Protein AF-A0A660L052-F1 (afdb_monomer_lite)

Radius of gyration: 54.02 Å; chains: 1; bounding box: 78×29×172 Å

Structure (mmCIF, N/CA/C/O backbone):
data_AF-A0A660L052-F1
#
_entry.id   AF-A0A660L052-F1
#
loop_
_atom_site.group_PDB
_atom_site.id
_atom_site.type_symbol
_atom_site.label_atom_id
_atom_site.label_alt_id
_atom_site.label_comp_id
_atom_site.label_asym_id
_atom_site.label_entity_id
_atom_site.label_seq_id
_atom_site.pdbx_PDB_ins_code
_atom_site.Cartn_x
_atom_site.Cartn_y
_atom_site.Cartn_z
_atom_site.occupancy
_atom_site.B_iso_or_equiv
_atom_site.auth_seq_id
_atom_site.auth_comp_id
_atom_site.auth_asym_id
_atom_site.auth_atom_id
_atom_site.pdbx_PDB_model_num
ATOM 1 N N . MET A 1 1 ? 37.694 11.083 -61.716 1.00 43.91 1 MET A N 1
ATOM 2 C CA . MET A 1 1 ? 37.453 10.710 -63.124 1.00 43.91 1 MET A CA 1
ATOM 3 C C . MET A 1 1 ? 38.254 11.671 -63.975 1.00 43.91 1 MET A C 1
ATOM 5 O O . MET A 1 1 ? 37.784 12.769 -64.256 1.00 43.91 1 MET A O 1
ATOM 9 N N . ASP A 1 2 ? 39.497 11.309 -64.279 1.00 47.84 2 ASP A N 1
ATOM 10 C CA . ASP A 1 2 ? 40.388 12.159 -65.063 1.00 47.84 2 ASP A CA 1
ATOM 11 C C . ASP A 1 2 ? 39.914 12.192 -66.514 1.00 47.84 2 ASP A C 1
ATOM 13 O O . ASP A 1 2 ? 39.866 11.173 -67.204 1.00 47.84 2 ASP A O 1
ATOM 17 N N . ARG A 1 3 ? 39.527 13.388 -66.961 1.00 53.94 3 ARG A N 1
ATOM 18 C CA . ARG A 1 3 ? 39.014 13.670 -68.309 1.00 53.94 3 ARG A CA 1
ATOM 19 C C . ARG A 1 3 ? 39.982 13.222 -69.416 1.00 53.94 3 ARG A C 1
ATOM 21 O O . ARG A 1 3 ? 39.538 12.918 -70.520 1.00 53.94 3 ARG A O 1
ATOM 28 N N . ASP A 1 4 ? 41.268 13.119 -69.092 1.00 53.28 4 ASP A N 1
ATOM 29 C CA . ASP A 1 4 ? 42.343 12.751 -70.014 1.00 53.28 4 ASP A CA 1
ATOM 30 C C . ASP A 1 4 ? 42.362 11.258 -70.384 1.00 53.28 4 ASP A C 1
ATOM 32 O O . ASP A 1 4 ? 42.845 10.902 -71.457 1.00 53.28 4 ASP A O 1
ATOM 36 N N . LEU A 1 5 ? 41.770 10.371 -69.571 1.00 54.16 5 LEU A N 1
ATOM 37 C CA . LEU A 1 5 ? 41.690 8.938 -69.900 1.00 54.16 5 LEU A CA 1
ATOM 38 C C . LEU A 1 5 ? 40.640 8.627 -70.979 1.00 54.16 5 LEU A C 1
ATOM 40 O O . LEU A 1 5 ? 40.787 7.653 -71.713 1.00 54.16 5 LEU A O 1
ATOM 44 N N . ILE A 1 6 ? 39.615 9.473 -71.120 1.00 54.09 6 ILE A N 1
ATOM 45 C CA . ILE A 1 6 ? 38.541 9.311 -72.119 1.00 54.09 6 ILE A CA 1
ATOM 46 C C . ILE A 1 6 ? 38.987 9.842 -73.497 1.00 54.09 6 ILE A C 1
ATOM 48 O O . ILE A 1 6 ? 38.374 9.544 -74.519 1.00 54.09 6 ILE A O 1
ATOM 52 N N . GLN A 1 7 ? 40.087 10.601 -73.559 1.00 53.12 7 GLN A N 1
ATOM 53 C CA . GLN A 1 7 ? 40.527 11.308 -74.763 1.00 53.12 7 GLN A CA 1
ATOM 54 C C . GLN A 1 7 ? 41.734 10.659 -75.469 1.00 53.12 7 GLN A C 1
ATOM 56 O O . GLN A 1 7 ? 42.498 11.351 -76.143 1.00 53.12 7 GLN A O 1
ATOM 61 N N . ARG A 1 8 ? 41.923 9.335 -75.370 1.00 53.84 8 ARG A N 1
ATOM 62 C CA . ARG A 1 8 ? 42.957 8.644 -76.166 1.00 53.84 8 ARG A CA 1
ATOM 63 C C . ARG A 1 8 ? 42.511 8.517 -77.625 1.00 53.84 8 ARG A C 1
ATOM 65 O O . ARG A 1 8 ? 41.506 7.889 -77.935 1.00 53.84 8 ARG A O 1
ATOM 72 N N . ARG A 1 9 ? 43.275 9.145 -78.524 1.00 53.94 9 ARG A N 1
ATOM 73 C CA . ARG A 1 9 ? 43.009 9.253 -79.972 1.00 53.94 9 ARG A CA 1
ATOM 74 C C . ARG A 1 9 ? 43.827 8.271 -80.823 1.00 53.94 9 ARG A C 1
ATOM 76 O O . ARG A 1 9 ? 44.037 8.533 -82.004 1.00 53.94 9 ARG A O 1
ATOM 83 N N . ASP A 1 10 ? 44.251 7.144 -80.262 1.00 58.44 10 ASP A N 1
ATOM 84 C CA . ASP A 1 10 ? 45.074 6.158 -80.975 1.00 58.44 10 ASP A CA 1
ATOM 85 C C . ASP A 1 10 ? 44.210 5.076 -81.636 1.00 58.44 10 ASP A C 1
ATOM 87 O O . ASP A 1 10 ? 44.266 3.903 -81.276 1.00 58.44 10 ASP A O 1
ATOM 91 N N . PHE A 1 11 ? 43.392 5.478 -82.613 1.00 56.03 11 PHE A N 1
ATOM 92 C CA . PHE A 1 11 ? 42.669 4.545 -83.483 1.00 56.03 11 PHE A CA 1
ATOM 93 C C . PHE A 1 11 ? 43.312 4.542 -84.880 1.00 56.03 11 PHE A C 1
ATOM 95 O O . PHE A 1 11 ? 43.459 5.616 -85.476 1.00 56.03 11 PHE A O 1
ATOM 102 N N . PRO A 1 12 ? 43.695 3.378 -85.441 1.00 55.25 12 PRO A N 1
ATOM 103 C CA . PRO A 1 12 ? 44.259 3.312 -86.785 1.00 55.25 12 PRO A CA 1
ATOM 104 C C . PRO A 1 12 ? 43.191 3.702 -87.815 1.00 55.25 12 PRO A C 1
ATOM 106 O O . PRO A 1 12 ? 42.129 3.090 -87.903 1.00 55.25 12 PRO A O 1
ATOM 109 N N . THR A 1 13 ? 43.461 4.751 -88.592 1.00 52.00 13 THR A N 1
ATOM 110 C CA . THR A 1 13 ? 42.543 5.249 -89.625 1.00 52.00 13 THR A CA 1
ATOM 111 C C . THR A 1 13 ? 42.946 4.706 -90.994 1.00 52.00 13 THR A C 1
ATOM 113 O O . THR A 1 13 ? 44.025 4.989 -91.513 1.00 52.00 13 THR A O 1
ATOM 116 N N . GLY A 1 14 ? 42.070 3.900 -91.596 1.00 57.75 14 GLY A N 1
ATOM 117 C CA . GLY A 1 14 ? 42.157 3.537 -93.009 1.00 57.75 14 GLY A CA 1
ATOM 118 C C . GLY A 1 14 ? 41.649 4.676 -93.898 1.00 57.75 14 GLY A C 1
ATOM 119 O O . GLY A 1 14 ? 40.992 5.604 -93.431 1.00 57.75 14 GLY A O 1
ATOM 120 N N . ARG A 1 15 ? 41.915 4.608 -95.212 1.00 53.19 15 ARG A N 1
ATOM 121 C CA . ARG A 1 15 ? 41.649 5.689 -96.194 1.00 53.19 15 ARG A CA 1
ATOM 122 C C . ARG A 1 15 ? 40.187 6.185 -96.295 1.00 53.19 15 ARG A C 1
ATOM 124 O O . ARG A 1 15 ? 39.947 7.136 -97.032 1.00 53.19 15 ARG A O 1
ATOM 1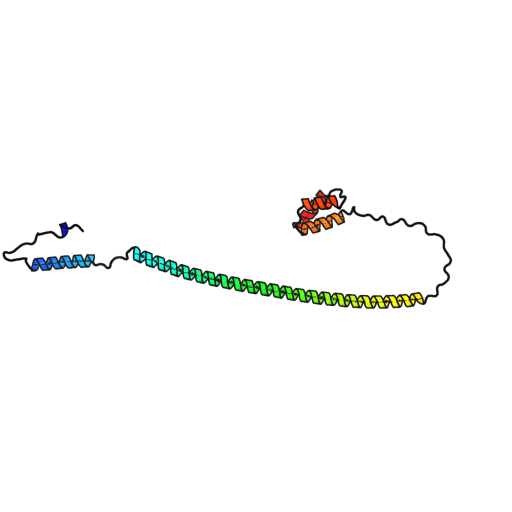31 N N . ARG A 1 16 ? 39.227 5.597 -95.576 1.00 53.53 16 ARG A N 1
ATOM 132 C CA . ARG A 1 16 ? 37.847 6.079 -95.382 1.00 53.53 16 ARG A CA 1
ATOM 133 C C . ARG A 1 16 ? 37.289 5.487 -94.075 1.00 53.53 16 ARG A C 1
ATOM 135 O O . ARG A 1 16 ? 36.669 4.434 -94.101 1.00 53.53 16 ARG A O 1
ATOM 142 N N . GLY A 1 17 ? 37.493 6.171 -92.952 1.00 65.88 17 GLY A N 1
ATOM 143 C CA . GLY A 1 17 ? 36.804 5.875 -91.686 1.00 65.88 17 GLY A CA 1
ATOM 144 C C . GLY A 1 17 ? 37.519 4.918 -90.724 1.00 65.88 17 GLY A C 1
ATOM 145 O O . GLY A 1 17 ? 38.634 4.459 -90.979 1.00 65.88 17 GLY A O 1
ATOM 146 N N . TYR A 1 18 ? 36.866 4.696 -89.579 1.00 64.31 18 TYR A N 1
ATOM 147 C CA . TYR A 1 18 ? 37.296 3.777 -88.521 1.00 64.31 18 TYR A CA 1
ATOM 148 C C . TYR A 1 18 ? 37.122 2.321 -88.962 1.00 64.31 18 TYR A C 1
ATOM 150 O O . TYR A 1 18 ? 36.156 2.005 -89.654 1.00 64.31 18 TYR A O 1
ATOM 158 N N . ASP A 1 19 ? 38.038 1.448 -88.545 1.00 77.19 19 ASP A N 1
ATOM 159 C CA . ASP A 1 19 ? 37.914 -0.000 -88.721 1.00 77.19 19 ASP A CA 1
ATOM 160 C C . ASP A 1 19 ? 36.816 -0.554 -87.788 1.00 77.19 19 ASP A C 1
ATOM 162 O O . ASP A 1 19 ? 36.986 -0.499 -86.565 1.00 77.19 19 ASP A O 1
ATOM 166 N N . PRO A 1 20 ? 35.697 -1.081 -88.322 1.00 76.00 20 PRO A N 1
ATOM 167 C CA . PRO A 1 20 ? 34.597 -1.596 -87.510 1.00 76.00 20 PRO A CA 1
ATOM 168 C C . PRO A 1 20 ? 35.019 -2.724 -86.564 1.00 76.00 20 PRO A C 1
ATOM 170 O O . PRO A 1 20 ? 34.533 -2.775 -85.440 1.00 76.00 20 PRO A O 1
ATOM 173 N N . ALA A 1 21 ? 35.964 -3.582 -86.965 1.00 77.19 21 ALA A N 1
ATOM 174 C CA . ALA A 1 21 ? 36.403 -4.699 -86.129 1.00 77.19 21 ALA A CA 1
ATOM 175 C C . ALA A 1 21 ? 37.166 -4.217 -84.883 1.00 77.19 21 ALA A C 1
ATOM 177 O O . ALA A 1 21 ? 37.002 -4.766 -83.794 1.00 77.19 21 ALA A O 1
ATOM 178 N N . ALA A 1 22 ? 37.964 -3.155 -85.027 1.00 80.62 22 ALA A N 1
ATOM 179 C CA . ALA A 1 22 ? 38.665 -2.528 -83.911 1.00 80.62 22 ALA A CA 1
ATOM 180 C C . ALA A 1 22 ? 37.703 -1.780 -82.971 1.00 80.62 22 ALA A C 1
ATOM 182 O O . ALA A 1 22 ? 37.913 -1.759 -81.758 1.00 80.62 22 ALA A O 1
ATOM 183 N N . VAL A 1 23 ? 36.642 -1.178 -83.519 1.00 83.69 23 VAL A N 1
ATOM 184 C CA . VAL A 1 23 ? 35.597 -0.512 -82.730 1.00 83.69 23 VAL A CA 1
ATOM 185 C C . VAL A 1 23 ? 34.780 -1.530 -81.946 1.00 83.69 23 VAL A C 1
ATOM 187 O O . VAL A 1 23 ? 34.583 -1.326 -80.756 1.00 83.69 23 VAL A O 1
ATOM 190 N N . ASP A 1 24 ? 34.359 -2.633 -82.561 1.00 81.06 24 ASP A N 1
ATOM 191 C CA . ASP A 1 24 ? 33.579 -3.675 -81.885 1.00 81.06 24 ASP A CA 1
ATOM 192 C C . ASP A 1 24 ? 34.360 -4.320 -80.737 1.00 81.06 24 ASP A C 1
ATOM 194 O O . ASP A 1 24 ? 33.809 -4.563 -79.664 1.00 81.06 24 ASP A O 1
ATOM 198 N N . GLU A 1 25 ? 35.658 -4.550 -80.931 1.00 87.81 25 GLU A N 1
ATOM 199 C CA . GLU A 1 25 ? 36.533 -5.055 -79.876 1.00 87.81 25 GLU A CA 1
ATOM 200 C C . GLU A 1 25 ? 36.691 -4.041 -78.737 1.00 87.81 25 GLU A C 1
ATOM 202 O O . GLU A 1 25 ? 36.604 -4.398 -77.563 1.00 87.81 25 GLU A O 1
ATOM 207 N N . HIS A 1 26 ? 36.839 -2.756 -79.063 1.00 83.88 26 HIS A N 1
ATOM 208 C CA . HIS A 1 26 ? 36.891 -1.710 -78.049 1.00 83.88 26 HIS A CA 1
ATOM 209 C C . HIS A 1 26 ? 35.557 -1.552 -77.310 1.00 83.88 26 HIS A C 1
ATOM 211 O O . HIS A 1 26 ? 35.549 -1.409 -76.093 1.00 83.88 26 HIS A O 1
ATOM 217 N N . LEU A 1 27 ? 34.424 -1.620 -78.012 1.00 89.69 27 LEU A N 1
ATOM 218 C CA . LEU A 1 27 ? 33.095 -1.568 -77.408 1.00 89.69 27 LEU A CA 1
ATOM 219 C C . LEU A 1 27 ? 32.849 -2.771 -76.500 1.00 89.69 27 LEU A C 1
ATOM 221 O O . LEU A 1 27 ? 32.248 -2.597 -75.446 1.00 89.69 27 LEU A O 1
ATOM 225 N N . ARG A 1 28 ? 33.353 -3.958 -76.860 1.00 87.44 28 ARG A N 1
ATOM 226 C CA . ARG A 1 28 ? 33.311 -5.147 -76.001 1.00 87.44 28 ARG A CA 1
ATOM 227 C C . ARG A 1 28 ? 34.157 -4.949 -74.743 1.00 87.44 28 ARG A C 1
ATOM 229 O O . ARG A 1 28 ? 33.654 -5.148 -73.648 1.00 87.44 28 ARG A O 1
ATOM 236 N N . GLN A 1 29 ? 35.380 -4.438 -74.877 1.00 85.12 29 GLN A N 1
ATOM 237 C CA . GLN A 1 29 ? 36.233 -4.111 -73.727 1.00 85.12 29 GLN A CA 1
ATOM 238 C C . GLN A 1 29 ? 35.622 -3.028 -72.827 1.00 85.12 29 GLN A C 1
ATOM 240 O O . GLN A 1 29 ? 35.733 -3.096 -71.605 1.00 85.12 29 GLN A O 1
ATOM 245 N N . VAL A 1 30 ? 34.966 -2.024 -73.415 1.00 87.75 30 VAL A N 1
ATOM 246 C CA . VAL A 1 30 ? 34.248 -0.982 -72.675 1.00 87.75 30 VAL A CA 1
ATOM 247 C C . VAL A 1 30 ? 33.020 -1.571 -71.987 1.00 87.75 30 VAL A C 1
ATOM 249 O O . VAL A 1 30 ? 32.793 -1.246 -70.828 1.00 87.75 30 VAL A O 1
ATOM 252 N N . ALA A 1 31 ? 32.263 -2.452 -72.645 1.00 84.75 31 ALA A N 1
ATOM 253 C CA . ALA A 1 31 ? 31.126 -3.146 -72.046 1.00 84.75 31 ALA A CA 1
ATOM 254 C C . ALA A 1 31 ? 31.567 -4.011 -70.857 1.00 84.75 31 ALA A C 1
ATOM 256 O O . ALA A 1 31 ? 31.022 -3.839 -69.774 1.00 84.75 31 ALA A O 1
ATOM 257 N N . ASP A 1 32 ? 32.619 -4.818 -71.004 1.00 84.06 32 ASP A N 1
ATOM 258 C CA . ASP A 1 32 ? 33.171 -5.644 -69.922 1.00 84.06 32 ASP A CA 1
ATOM 259 C C . ASP A 1 32 ? 33.679 -4.779 -68.751 1.00 84.06 32 ASP A C 1
ATOM 261 O O . ASP A 1 32 ? 33.455 -5.085 -67.574 1.00 84.06 32 ASP A O 1
ATOM 265 N N . ALA A 1 33 ? 34.324 -3.645 -69.049 1.00 81.12 33 ALA A N 1
ATOM 266 C CA . ALA A 1 33 ? 34.755 -2.680 -68.037 1.00 81.12 33 ALA A CA 1
ATOM 267 C C . ALA A 1 33 ? 33.567 -1.984 -67.343 1.00 81.12 33 ALA A C 1
ATOM 269 O O . ALA A 1 33 ? 33.623 -1.712 -66.140 1.00 81.12 33 ALA A O 1
ATOM 270 N N . PHE A 1 34 ? 32.481 -1.708 -68.073 1.00 80.38 34 PHE A N 1
ATOM 271 C CA . PHE A 1 34 ? 31.245 -1.157 -67.519 1.00 80.38 34 PHE A CA 1
ATOM 272 C C . PHE A 1 34 ? 30.489 -2.183 -66.681 1.00 80.38 34 PHE A C 1
ATOM 274 O O . PHE A 1 34 ? 30.014 -1.813 -65.615 1.00 80.38 34 PHE A O 1
ATOM 281 N N . GLU A 1 35 ? 30.401 -3.444 -67.097 1.00 78.38 35 GLU A N 1
ATOM 282 C CA . GLU A 1 35 ? 29.788 -4.525 -66.317 1.00 78.38 35 GLU A CA 1
ATOM 283 C C . GLU A 1 35 ? 30.566 -4.777 -65.022 1.00 78.38 35 GLU A C 1
ATOM 285 O O . GLU A 1 35 ? 29.970 -4.886 -63.951 1.00 78.38 35 GLU A O 1
ATOM 290 N N . THR A 1 36 ? 31.901 -4.729 -65.084 1.00 74.44 36 THR A N 1
ATOM 291 C CA . THR A 1 36 ? 32.766 -4.800 -63.895 1.00 74.44 36 THR A CA 1
ATOM 292 C C . THR A 1 36 ? 32.478 -3.652 -62.917 1.00 74.44 36 THR A C 1
ATOM 294 O O . THR A 1 36 ? 32.380 -3.881 -61.710 1.00 74.44 36 THR A O 1
ATOM 297 N N . ASN A 1 37 ? 32.263 -2.432 -63.427 1.00 71.25 37 ASN A N 1
ATOM 298 C CA . ASN A 1 37 ? 31.922 -1.247 -62.626 1.00 71.25 37 ASN A CA 1
ATOM 299 C C . ASN A 1 37 ? 30.434 -1.132 -62.247 1.00 71.25 37 ASN A C 1
ATOM 301 O O . ASN A 1 37 ? 30.102 -0.354 -61.355 1.00 71.25 37 ASN A O 1
ATOM 305 N N . SER A 1 38 ? 29.544 -1.886 -62.896 1.00 67.62 38 SER A N 1
ATOM 306 C CA . SER A 1 38 ? 28.091 -1.878 -62.657 1.00 67.62 38 SER A CA 1
ATOM 307 C C . SER A 1 38 ? 27.666 -2.885 -61.589 1.00 67.62 38 SER A C 1
ATOM 309 O O . SER A 1 38 ? 26.488 -3.235 -61.503 1.00 67.62 38 SER A O 1
ATOM 311 N N . HIS A 1 39 ? 28.605 -3.340 -60.750 1.00 62.94 39 HIS A N 1
ATOM 312 C CA . HIS A 1 39 ? 28.262 -4.026 -59.508 1.00 62.94 39 HIS A CA 1
ATOM 313 C C . HIS A 1 39 ? 27.188 -3.221 -58.755 1.00 62.94 39 HIS A C 1
ATOM 315 O O . HIS A 1 39 ? 27.263 -1.986 -58.735 1.00 62.94 39 HIS A O 1
ATOM 321 N N . PRO A 1 40 ? 26.181 -3.888 -58.151 1.00 65.50 40 PRO A N 1
ATOM 322 C CA . PRO A 1 40 ? 25.129 -3.198 -57.415 1.00 65.50 40 PRO A CA 1
ATOM 323 C C . PRO A 1 40 ? 25.776 -2.231 -56.417 1.00 65.50 40 PRO A C 1
ATOM 325 O O . PRO A 1 40 ? 26.761 -2.616 -55.776 1.00 65.50 40 PRO A O 1
ATOM 328 N N . PRO A 1 41 ? 25.286 -0.979 -56.305 1.00 63.66 41 PRO A N 1
ATOM 329 C CA . PRO A 1 41 ? 25.903 -0.002 -55.425 1.00 63.66 41 PRO A CA 1
ATOM 330 C C . PRO A 1 41 ? 25.960 -0.605 -54.025 1.00 63.66 41 PRO A C 1
ATOM 332 O O . PRO A 1 41 ? 24.928 -0.986 -53.469 1.00 63.66 41 PRO A O 1
ATOM 335 N N . ALA A 1 42 ? 27.175 -0.743 -53.488 1.00 65.25 42 ALA A N 1
ATOM 336 C CA . ALA A 1 42 ? 27.374 -1.219 -52.129 1.00 65.25 42 ALA A CA 1
ATOM 337 C C . ALA A 1 42 ? 26.477 -0.394 -51.193 1.00 65.25 42 ALA A C 1
ATOM 339 O O . ALA A 1 42 ? 26.344 0.817 -51.419 1.00 65.25 42 ALA A O 1
ATOM 340 N N . PRO A 1 43 ? 25.840 -1.017 -50.182 1.00 63.44 43 PRO A N 1
ATOM 341 C CA . PRO A 1 43 ? 24.961 -0.303 -49.272 1.00 63.44 43 PRO A CA 1
ATOM 342 C C . PRO A 1 43 ? 25.707 0.917 -48.748 1.00 63.44 43 PRO A C 1
ATOM 344 O O . PRO A 1 43 ? 26.774 0.817 -48.139 1.00 63.44 43 PRO A O 1
ATOM 347 N N . THR A 1 44 ? 25.178 2.091 -49.073 1.00 79.00 44 THR A N 1
ATOM 348 C CA . THR A 1 44 ? 25.781 3.334 -48.616 1.00 79.00 44 THR A CA 1
ATOM 349 C C . THR A 1 44 ? 25.676 3.370 -47.096 1.00 79.00 44 THR A C 1
ATOM 351 O O . THR A 1 44 ? 24.686 2.911 -46.526 1.00 79.00 44 THR A O 1
ATOM 354 N N . LEU A 1 45 ? 26.669 3.939 -46.417 1.00 85.62 45 LEU A N 1
ATOM 355 C CA . LEU A 1 45 ? 26.643 4.070 -44.956 1.00 85.62 45 LEU A CA 1
ATOM 356 C C . LEU A 1 45 ? 25.322 4.685 -44.451 1.00 85.62 45 LEU A C 1
ATOM 358 O O . LEU A 1 45 ? 24.825 4.300 -43.399 1.00 85.62 45 LEU A O 1
ATOM 362 N N . ALA A 1 46 ? 24.703 5.579 -45.227 1.00 87.75 46 ALA A N 1
ATOM 363 C CA . ALA A 1 46 ? 23.399 6.164 -44.920 1.00 87.75 46 ALA A CA 1
ATOM 364 C C . ALA A 1 46 ? 22.241 5.141 -44.876 1.00 87.75 46 ALA A C 1
ATOM 366 O O . ALA A 1 46 ? 21.399 5.220 -43.982 1.00 87.75 46 ALA A O 1
ATOM 367 N N . SER A 1 47 ? 22.178 4.172 -45.799 1.00 87.31 47 SER A N 1
ATOM 368 C CA . SER A 1 47 ? 21.112 3.156 -45.785 1.00 87.31 47 SER A CA 1
ATOM 369 C C . SER A 1 47 ? 21.303 2.165 -44.638 1.00 87.31 47 SER A C 1
ATOM 371 O O . SER A 1 47 ? 20.357 1.905 -43.904 1.00 87.31 47 SER A O 1
ATOM 373 N N . SER A 1 48 ? 22.541 1.715 -44.410 1.00 88.19 48 SER A N 1
ATOM 374 C CA . SER A 1 48 ? 22.866 0.809 -43.300 1.00 88.19 48 SER A CA 1
ATOM 375 C C . SER A 1 48 ? 22.618 1.460 -41.933 1.00 88.19 48 SER A C 1
ATOM 377 O O . SER A 1 48 ? 22.026 0.844 -41.053 1.00 88.19 48 SER A O 1
ATOM 379 N N . THR A 1 49 ? 22.987 2.733 -41.757 1.00 94.44 49 THR A N 1
ATOM 380 C CA . THR A 1 49 ? 22.674 3.475 -40.522 1.00 94.44 49 THR A CA 1
ATOM 381 C C . THR A 1 49 ? 21.173 3.698 -40.340 1.00 94.44 49 THR A C 1
ATOM 383 O O . THR A 1 49 ? 20.692 3.619 -39.215 1.00 94.44 49 THR A O 1
ATOM 386 N N . SER A 1 50 ? 20.408 3.925 -41.413 1.00 93.25 50 SER A N 1
ATOM 387 C CA . SER A 1 50 ? 18.944 4.062 -41.328 1.00 93.25 50 SER A CA 1
ATOM 388 C C . SER A 1 50 ? 18.267 2.752 -40.919 1.00 93.25 50 SER A C 1
ATOM 390 O O . SER A 1 50 ? 17.369 2.761 -40.079 1.00 93.25 50 SER A O 1
ATOM 392 N N . GLU A 1 51 ? 18.718 1.626 -41.477 1.00 94.44 51 GLU A N 1
ATOM 393 C CA . GLU A 1 51 ? 18.288 0.283 -41.069 1.00 94.44 51 GLU A CA 1
ATOM 394 C C . GLU A 1 51 ? 18.625 0.033 -39.598 1.00 94.44 51 GLU A C 1
ATOM 396 O O . GLU A 1 51 ? 17.749 -0.335 -38.820 1.00 94.44 51 GLU A O 1
ATOM 401 N N . GLN A 1 52 ? 19.848 0.360 -39.183 1.00 94.44 52 GLN A N 1
ATOM 402 C CA . GLN A 1 52 ? 20.281 0.207 -37.798 1.00 94.44 52 GLN A CA 1
ATOM 403 C C . GLN A 1 52 ? 19.474 1.084 -36.825 1.00 94.44 52 GLN A C 1
ATOM 405 O O . GLN A 1 52 ? 19.097 0.628 -35.748 1.00 94.44 52 GLN A O 1
ATOM 410 N N . VAL A 1 53 ? 19.146 2.329 -37.192 1.00 97.19 53 VAL A N 1
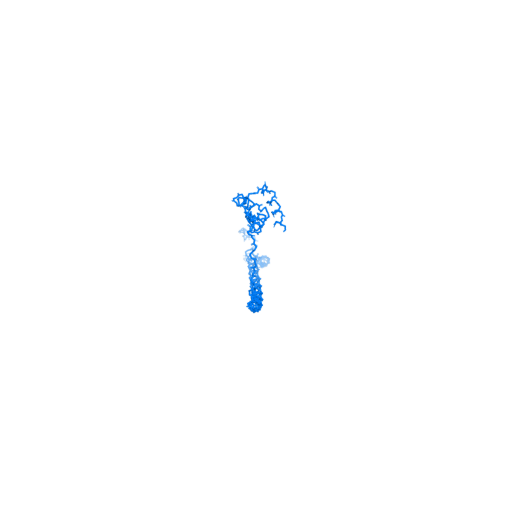ATOM 411 C CA . VAL A 1 53 ? 18.274 3.201 -36.383 1.00 97.19 53 VAL A CA 1
ATOM 412 C C . VAL A 1 53 ? 16.857 2.632 -36.294 1.00 97.19 53 VAL A C 1
ATOM 414 O O . VAL A 1 53 ? 16.256 2.671 -35.220 1.00 97.19 53 VAL A O 1
ATOM 417 N N . ARG A 1 54 ? 16.325 2.070 -37.386 1.00 96.31 54 ARG A N 1
ATOM 418 C CA . ARG A 1 54 ? 15.007 1.423 -37.390 1.00 96.31 54 ARG A CA 1
ATOM 419 C C . ARG A 1 54 ? 14.976 0.203 -36.471 1.00 96.31 54 ARG A C 1
ATOM 421 O O . ARG A 1 54 ? 14.045 0.072 -35.683 1.00 96.31 54 ARG A O 1
ATOM 428 N N . GLU A 1 55 ? 16.002 -0.642 -36.518 1.00 97.56 55 GLU A N 1
ATOM 429 C CA . GLU A 1 55 ? 16.122 -1.801 -35.626 1.00 97.56 55 GLU A CA 1
ATOM 430 C C . GLU A 1 55 ? 16.192 -1.387 -34.152 1.00 97.56 55 GLU A C 1
ATOM 432 O O . GLU A 1 55 ? 15.526 -1.987 -33.304 1.00 97.56 55 GLU A O 1
ATOM 437 N N . ILE A 1 56 ? 16.957 -0.333 -33.845 1.00 97.69 56 ILE A N 1
ATOM 438 C CA . ILE A 1 56 ? 17.053 0.216 -32.488 1.00 97.69 56 ILE A CA 1
ATOM 439 C C . ILE A 1 56 ? 15.695 0.750 -32.029 1.00 97.69 56 ILE A C 1
ATOM 441 O O . ILE A 1 56 ? 15.302 0.490 -30.892 1.00 97.69 56 ILE A O 1
ATOM 445 N N . LEU A 1 57 ? 14.965 1.464 -32.890 1.00 97.44 57 LEU A N 1
ATOM 446 C CA . LEU A 1 57 ? 13.649 1.998 -32.547 1.00 97.44 57 LEU A CA 1
ATOM 447 C C . LEU A 1 57 ? 12.643 0.873 -32.277 1.00 97.44 57 LEU A C 1
ATOM 449 O O . LEU A 1 57 ? 11.988 0.884 -31.240 1.00 97.44 57 LEU A O 1
ATOM 453 N N . GLU A 1 58 ? 12.578 -0.142 -33.140 1.00 97.88 58 GLU A N 1
ATOM 454 C CA . GLU A 1 58 ? 11.694 -1.296 -32.938 1.00 97.88 58 GLU A CA 1
ATOM 455 C C . GLU A 1 58 ? 12.053 -2.074 -31.658 1.00 97.88 58 GLU A C 1
ATOM 457 O O . GLU A 1 58 ? 11.172 -2.560 -30.943 1.00 97.88 58 GLU A O 1
ATOM 462 N N . ALA A 1 59 ? 13.345 -2.193 -31.333 1.00 97.25 59 ALA A N 1
ATOM 463 C CA . ALA A 1 59 ? 13.794 -2.789 -30.076 1.00 97.25 59 ALA A CA 1
ATOM 464 C C . ALA A 1 59 ? 13.417 -1.928 -28.860 1.00 97.25 59 ALA A C 1
ATOM 466 O O . ALA A 1 59 ? 12.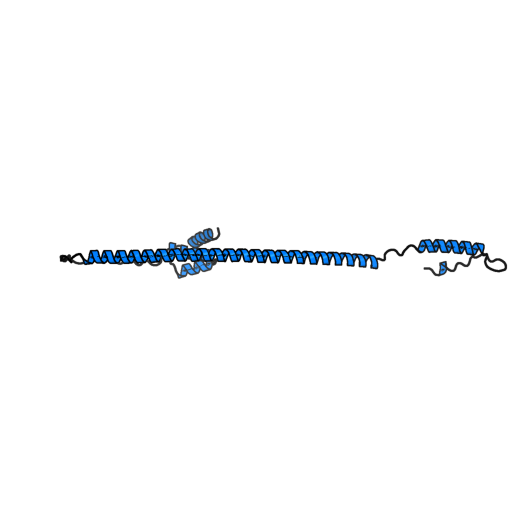981 -2.467 -27.839 1.00 97.25 59 ALA A O 1
ATOM 467 N N . ALA A 1 60 ? 13.536 -0.604 -28.970 1.00 97.94 60 ALA A N 1
ATOM 468 C CA . ALA A 1 60 ? 13.145 0.334 -27.927 1.00 97.94 60 ALA A CA 1
ATOM 469 C C . ALA A 1 60 ? 11.630 0.308 -27.683 1.00 97.94 60 ALA A C 1
ATOM 471 O O . ALA A 1 60 ? 11.208 0.239 -26.534 1.00 97.94 60 ALA A O 1
ATOM 472 N N . GLU A 1 61 ? 10.806 0.279 -28.730 1.00 97.81 61 GLU A N 1
ATOM 473 C CA . GLU A 1 61 ? 9.347 0.170 -28.617 1.00 97.81 61 GLU A CA 1
ATOM 474 C C . GLU A 1 61 ? 8.927 -1.137 -27.939 1.00 97.81 61 GLU A C 1
ATOM 476 O O . GLU A 1 61 ? 8.102 -1.128 -27.020 1.00 97.81 61 GLU A O 1
ATOM 481 N N . ARG A 1 62 ? 9.552 -2.260 -28.320 1.00 98.06 62 ARG A N 1
ATOM 482 C CA . ARG A 1 62 ? 9.359 -3.547 -27.638 1.00 98.06 62 ARG A CA 1
ATOM 483 C C . ARG A 1 62 ? 9.734 -3.454 -26.160 1.00 98.06 62 ARG A C 1
ATOM 485 O O . ARG A 1 62 ? 8.937 -3.860 -25.316 1.00 98.06 62 ARG A O 1
ATOM 492 N N . SER A 1 63 ? 10.878 -2.854 -25.840 1.00 97.56 63 SER A N 1
ATOM 493 C CA . SER A 1 63 ? 11.320 -2.646 -24.457 1.00 97.56 63 SER A CA 1
ATOM 494 C C . SER A 1 63 ? 10.338 -1.782 -23.655 1.00 97.56 63 SER A C 1
ATOM 496 O O . SER A 1 63 ? 9.906 -2.175 -22.574 1.00 97.56 63 SER A O 1
ATOM 498 N N . VAL A 1 64 ? 9.883 -0.654 -24.208 1.00 98.38 64 VAL A N 1
ATOM 499 C CA . VAL A 1 64 ? 8.892 0.225 -23.564 1.00 98.38 64 VAL A CA 1
ATOM 500 C C . VAL A 1 64 ? 7.573 -0.510 -23.336 1.00 98.38 64 VAL A C 1
ATOM 502 O O . VAL A 1 64 ? 6.993 -0.409 -22.254 1.00 98.38 64 VAL A O 1
ATOM 505 N N . SER A 1 65 ? 7.101 -1.279 -24.322 1.00 98.00 65 SER A N 1
ATOM 506 C CA . SER A 1 65 ? 5.877 -2.073 -24.180 1.00 98.00 65 SER A CA 1
ATOM 507 C C . SER A 1 65 ? 6.000 -3.117 -23.065 1.00 98.00 65 SER A C 1
ATOM 509 O O . SER A 1 65 ? 5.068 -3.295 -22.279 1.00 98.00 65 SER A O 1
ATOM 511 N N . GLN A 1 66 ? 7.177 -3.735 -22.932 1.00 98.31 66 GLN A N 1
ATOM 512 C CA . GLN A 1 66 ? 7.477 -4.694 -21.880 1.00 98.31 66 GLN A CA 1
ATOM 513 C C . GLN A 1 66 ? 7.514 -4.023 -20.505 1.00 98.31 66 GLN A C 1
ATOM 515 O O . GLN A 1 66 ? 6.839 -4.500 -19.598 1.00 98.31 66 GLN A O 1
ATOM 520 N N . VAL A 1 67 ? 8.219 -2.896 -20.365 1.00 98.19 67 VAL A N 1
ATOM 521 C CA . VAL A 1 67 ? 8.285 -2.125 -19.111 1.00 98.19 67 VAL A CA 1
ATOM 522 C C . VAL A 1 67 ? 6.897 -1.655 -18.681 1.00 98.19 67 VAL A C 1
ATOM 524 O O . VAL A 1 67 ? 6.549 -1.725 -17.506 1.00 98.19 67 VAL A O 1
ATOM 527 N N . ARG A 1 68 ? 6.059 -1.212 -19.624 1.00 98.06 68 ARG A N 1
ATOM 528 C CA . ARG A 1 68 ? 4.680 -0.821 -19.312 1.00 98.06 68 ARG A CA 1
ATOM 529 C C . ARG A 1 68 ? 3.855 -2.014 -18.831 1.00 98.06 68 ARG A C 1
ATOM 531 O O . ARG A 1 68 ? 3.096 -1.875 -17.876 1.00 98.06 68 ARG A O 1
ATOM 538 N N . ALA A 1 69 ? 3.998 -3.173 -19.471 1.00 98.00 69 ALA A N 1
ATOM 539 C CA . ALA A 1 69 ? 3.282 -4.382 -19.082 1.00 98.00 69 ALA A CA 1
ATOM 540 C C . ALA A 1 69 ? 3.719 -4.900 -17.701 1.00 98.00 69 ALA A C 1
ATOM 542 O O . ALA A 1 69 ? 2.865 -5.315 -16.917 1.00 98.00 69 ALA A O 1
ATOM 543 N N . THR A 1 70 ? 5.018 -4.854 -17.383 1.00 98.25 70 THR A N 1
ATOM 544 C CA . THR A 1 70 ? 5.526 -5.235 -16.056 1.00 98.25 70 THR A CA 1
ATOM 545 C C . THR A 1 70 ? 5.068 -4.247 -14.993 1.00 98.25 70 THR A C 1
ATOM 547 O O . THR A 1 70 ? 4.479 -4.676 -14.009 1.00 98.25 70 THR A O 1
ATOM 550 N N . ALA A 1 71 ? 5.209 -2.940 -15.233 1.00 98.25 71 ALA A N 1
ATOM 551 C CA . ALA A 1 71 ? 4.767 -1.911 -14.294 1.00 98.25 71 ALA A CA 1
ATOM 552 C C . ALA A 1 71 ? 3.257 -1.986 -14.020 1.00 98.25 71 ALA A C 1
ATOM 554 O O . ALA A 1 71 ? 2.821 -1.825 -12.885 1.00 98.25 71 ALA A O 1
ATOM 555 N N . GLN A 1 72 ? 2.441 -2.265 -15.043 1.00 98.25 72 GLN A N 1
ATOM 556 C CA . GLN A 1 72 ? 1.001 -2.439 -14.859 1.00 98.25 72 GLN A CA 1
ATOM 557 C C . GLN A 1 72 ? 0.677 -3.678 -14.016 1.00 98.25 72 GLN A C 1
ATOM 559 O O . GLN A 1 72 ? -0.229 -3.614 -13.189 1.00 98.25 72 GLN A O 1
ATOM 564 N N . ARG A 1 73 ? 1.412 -4.780 -14.211 1.00 98.44 73 ARG A N 1
ATOM 565 C CA . ARG A 1 73 ? 1.249 -6.002 -13.417 1.00 98.44 73 ARG A CA 1
ATOM 566 C C . ARG A 1 73 ? 1.658 -5.779 -11.963 1.00 98.44 73 ARG A C 1
ATOM 568 O O . ARG A 1 73 ? 0.876 -6.066 -11.070 1.00 98.44 73 ARG A O 1
ATOM 575 N N . GLU A 1 74 ? 2.822 -5.184 -11.734 1.00 98.12 74 GLU A N 1
ATOM 576 C CA . GLU A 1 74 ? 3.299 -4.835 -10.391 1.00 98.12 74 GLU A CA 1
ATOM 577 C C . GLU A 1 74 ? 2.325 -3.889 -9.681 1.00 98.12 74 GLU A C 1
ATOM 579 O O . GLU A 1 74 ? 1.990 -4.098 -8.518 1.00 98.12 74 GLU A O 1
ATOM 584 N N . ALA A 1 75 ? 1.799 -2.883 -10.387 1.00 98.19 75 ALA A N 1
ATOM 585 C CA . ALA A 1 75 ? 0.791 -1.986 -9.837 1.00 98.19 75 ALA A CA 1
ATOM 586 C C . ALA A 1 75 ? -0.505 -2.727 -9.473 1.00 98.19 75 ALA A C 1
ATOM 588 O O . ALA A 1 75 ? -1.053 -2.490 -8.397 1.00 98.19 75 ALA A O 1
ATOM 589 N N . SER A 1 76 ? -0.997 -3.632 -10.331 1.00 98.06 76 SER A N 1
ATOM 590 C CA . SER A 1 76 ? -2.186 -4.429 -10.006 1.00 98.06 76 SER A CA 1
ATOM 591 C C . SER A 1 76 ? -1.947 -5.376 -8.833 1.00 98.06 76 SER A C 1
ATOM 593 O O . SER A 1 76 ? -2.822 -5.500 -7.978 1.00 98.06 76 SER A O 1
ATOM 595 N N . ASP A 1 77 ? -0.763 -5.980 -8.752 1.00 98.50 77 ASP A N 1
ATOM 596 C CA . ASP A 1 77 ? -0.388 -6.895 -7.674 1.00 98.50 77 ASP A CA 1
ATOM 597 C C . ASP A 1 77 ? -0.292 -6.143 -6.339 1.00 98.50 77 ASP A C 1
ATOM 599 O O . ASP A 1 77 ? -0.828 -6.594 -5.328 1.00 98.50 77 ASP A O 1
ATOM 603 N N . HIS A 1 78 ? 0.297 -4.943 -6.337 1.00 98.00 78 HIS A N 1
ATOM 604 C CA . HIS A 1 78 ? 0.331 -4.084 -5.154 1.00 98.00 78 HIS A CA 1
ATOM 605 C C . HIS A 1 78 ? -1.063 -3.643 -4.709 1.00 98.00 78 HIS A C 1
ATOM 607 O O . HIS A 1 78 ? -1.355 -3.661 -3.513 1.00 98.00 78 HIS A O 1
ATOM 613 N N . VAL A 1 79 ? -1.942 -3.268 -5.643 1.00 98.44 79 VAL A N 1
ATOM 614 C CA . VAL A 1 79 ? -3.327 -2.909 -5.307 1.00 98.44 79 VAL A CA 1
ATOM 615 C C . VAL A 1 79 ? -4.061 -4.105 -4.699 1.00 98.44 79 VAL A C 1
ATOM 617 O O . VAL A 1 79 ? -4.727 -3.933 -3.680 1.00 98.44 79 VAL A O 1
ATOM 620 N N . ALA A 1 80 ? -3.904 -5.306 -5.263 1.00 98.12 80 ALA A N 1
ATOM 621 C CA . ALA A 1 80 ? -4.486 -6.525 -4.706 1.00 98.12 80 ALA A CA 1
ATOM 622 C C . ALA A 1 80 ? -3.953 -6.808 -3.291 1.00 98.12 80 ALA A C 1
ATOM 624 O O . ALA A 1 80 ? -4.736 -7.005 -2.365 1.00 98.12 80 ALA A O 1
ATOM 625 N N . GLN A 1 81 ? -2.638 -6.702 -3.083 1.00 97.94 81 GLN A N 1
ATOM 626 C CA . GLN A 1 81 ? -2.018 -6.900 -1.773 1.00 97.94 81 GLN A CA 1
ATOM 627 C C . GLN A 1 81 ? -2.531 -5.901 -0.722 1.00 97.94 81 GLN A C 1
ATOM 629 O O . GLN A 1 81 ? -2.801 -6.281 0.418 1.00 97.94 81 GLN A O 1
ATOM 634 N N . VAL A 1 82 ? -2.678 -4.622 -1.086 1.00 98.69 82 VAL A N 1
ATOM 635 C CA . VAL A 1 82 ? -3.217 -3.588 -0.187 1.00 98.69 82 VAL A CA 1
ATOM 636 C C . VAL A 1 82 ? -4.686 -3.855 0.134 1.00 98.69 82 VAL A C 1
ATOM 638 O O . VAL A 1 82 ? -5.095 -3.690 1.285 1.00 98.69 82 VAL A O 1
ATOM 641 N N . GLN A 1 83 ? -5.480 -4.283 -0.848 1.00 98.25 83 GLN A N 1
ATOM 642 C CA . GLN A 1 83 ? -6.878 -4.654 -0.632 1.00 98.25 83 GLN A CA 1
ATOM 643 C C . GLN A 1 83 ? -6.993 -5.844 0.324 1.00 98.25 83 GLN A C 1
ATOM 645 O O . GLN A 1 83 ? -7.739 -5.752 1.298 1.00 98.25 83 GLN A O 1
ATOM 650 N N . ASP A 1 84 ? -6.202 -6.897 0.120 1.00 98.50 84 ASP A N 1
ATOM 651 C CA . ASP A 1 84 ? -6.178 -8.075 0.991 1.00 98.50 84 ASP A CA 1
ATOM 652 C C . ASP A 1 84 ? -5.738 -7.717 2.416 1.00 98.50 84 ASP A C 1
ATOM 654 O O . ASP A 1 84 ? -6.364 -8.132 3.396 1.00 98.50 84 ASP A O 1
ATOM 658 N N . ALA A 1 85 ? -4.699 -6.889 2.553 1.00 98.38 85 ALA A N 1
ATOM 659 C CA . ALA A 1 85 ? -4.235 -6.414 3.852 1.00 98.38 85 ALA A CA 1
ATOM 660 C C . ALA A 1 85 ? -5.314 -5.587 4.569 1.00 98.38 85 ALA A C 1
ATOM 662 O O . ALA A 1 85 ? -5.556 -5.785 5.761 1.00 98.38 85 ALA A O 1
ATOM 663 N N . THR A 1 86 ? -6.001 -4.704 3.840 1.00 98.50 86 THR A N 1
ATOM 664 C CA . THR A 1 86 ? -7.078 -3.861 4.380 1.00 98.50 86 THR A CA 1
ATOM 665 C C . THR A 1 86 ? -8.284 -4.706 4.792 1.00 98.50 86 THR A C 1
ATOM 667 O O . THR A 1 86 ? -8.812 -4.528 5.890 1.00 98.50 86 THR A O 1
ATOM 670 N N . ALA A 1 87 ? -8.689 -5.674 3.966 1.00 98.38 87 ALA A N 1
ATOM 671 C CA . ALA A 1 87 ? -9.753 -6.619 4.293 1.00 98.38 87 ALA A CA 1
ATOM 672 C C . ALA A 1 87 ? -9.403 -7.446 5.542 1.00 98.38 87 ALA A C 1
ATOM 674 O O . ALA A 1 87 ? -10.236 -7.613 6.435 1.00 98.38 87 ALA A O 1
ATOM 675 N N . GLY A 1 88 ? -8.148 -7.889 5.655 1.00 98.62 88 GLY A N 1
ATOM 676 C CA . GLY A 1 88 ? -7.640 -8.572 6.841 1.00 98.62 88 GLY A CA 1
ATOM 677 C C . GLY A 1 88 ? -7.685 -7.702 8.102 1.00 98.62 88 GLY A C 1
ATOM 678 O O . GLY A 1 88 ? -8.093 -8.181 9.159 1.00 98.62 88 GLY A O 1
ATOM 679 N N . MET A 1 89 ? -7.312 -6.421 8.010 1.00 98.50 89 MET A N 1
ATOM 680 C CA . MET A 1 89 ? -7.410 -5.481 9.136 1.00 98.50 89 MET A CA 1
ATOM 681 C C . MET A 1 89 ? -8.861 -5.248 9.566 1.00 98.50 89 MET A C 1
ATOM 683 O O . MET A 1 89 ? -9.146 -5.303 10.760 1.00 98.50 89 MET A O 1
ATOM 687 N N . LEU A 1 90 ? -9.786 -5.055 8.620 1.00 98.69 90 LEU A N 1
ATOM 688 C CA . LEU A 1 90 ? -11.215 -4.903 8.916 1.00 98.69 90 LEU A CA 1
ATOM 689 C C . LEU A 1 90 ? -11.794 -6.151 9.591 1.00 98.69 90 LEU A C 1
ATOM 691 O O . LEU A 1 90 ? -12.531 -6.034 10.566 1.00 98.69 90 LEU A O 1
ATOM 695 N N . SER A 1 91 ? -11.420 -7.346 9.127 1.00 98.56 91 SER A N 1
ATOM 696 C CA . SER A 1 91 ? -11.841 -8.595 9.768 1.00 98.56 91 SER A CA 1
ATOM 697 C C . SER A 1 91 ? -11.353 -8.680 11.215 1.00 98.56 91 SER A C 1
ATOM 699 O O . SER A 1 91 ? -12.134 -9.015 12.102 1.00 98.56 91 SER A O 1
ATOM 701 N N . LYS A 1 92 ? -10.084 -8.333 11.468 1.00 98.38 92 LYS A N 1
ATOM 702 C CA . LYS A 1 92 ? -9.519 -8.303 12.825 1.00 98.38 92 LYS A CA 1
ATOM 703 C C . LYS A 1 92 ? -10.208 -7.265 13.711 1.00 98.38 92 LYS A C 1
ATOM 705 O O . LYS A 1 92 ? -10.461 -7.544 14.875 1.00 98.38 92 LYS A O 1
ATOM 710 N N . LEU A 1 93 ? -10.532 -6.087 13.173 1.00 98.69 93 LEU A N 1
ATOM 711 C CA . LEU A 1 93 ? -11.270 -5.053 13.904 1.00 98.69 93 LEU A CA 1
ATOM 712 C C . LEU A 1 93 ? -12.668 -5.532 14.305 1.00 98.69 93 LEU A C 1
ATOM 714 O O . LEU A 1 93 ? -13.043 -5.370 15.460 1.00 98.69 93 LEU A O 1
ATOM 718 N N . ASN A 1 94 ? -13.397 -6.185 13.399 1.00 98.44 94 ASN A N 1
ATOM 719 C CA . ASN A 1 94 ? -14.717 -6.749 13.703 1.00 98.44 94 ASN A CA 1
ATOM 720 C C . ASN A 1 94 ? -14.644 -7.868 14.756 1.00 98.44 94 ASN A C 1
ATOM 722 O O . ASN A 1 94 ? -15.542 -8.016 15.587 1.00 98.44 94 ASN A O 1
ATOM 726 N N . GLU A 1 95 ? -13.577 -8.667 14.734 1.00 98.62 95 GLU A N 1
ATOM 727 C CA . GLU A 1 95 ? -13.336 -9.706 15.735 1.00 98.62 95 GLU A CA 1
ATOM 728 C C . GLU A 1 95 ? -13.041 -9.097 17.113 1.00 98.62 95 GLU A C 1
ATOM 730 O O . GLU A 1 95 ? -13.645 -9.505 18.106 1.00 98.62 95 GLU A O 1
ATOM 735 N N . LEU A 1 96 ? -12.202 -8.055 17.167 1.00 98.69 96 LEU A N 1
ATOM 736 C CA . LEU A 1 96 ? -11.944 -7.289 18.389 1.00 98.69 96 LEU A CA 1
ATOM 737 C C . LEU A 1 96 ? -13.207 -6.596 18.915 1.00 98.69 96 LEU A C 1
ATOM 739 O O . LEU A 1 96 ? -13.458 -6.631 20.117 1.00 98.69 96 LEU A O 1
ATOM 743 N N . GLU A 1 97 ? -14.023 -6.002 18.043 1.00 98.50 97 GLU A N 1
ATOM 744 C CA . GLU A 1 97 ? -15.305 -5.393 18.418 1.00 98.50 97 GLU A CA 1
ATOM 745 C C . GLU A 1 97 ? -16.255 -6.433 19.023 1.00 98.50 97 GLU A C 1
ATOM 747 O O . GLU A 1 97 ? -16.855 -6.205 20.076 1.00 98.50 97 GLU A O 1
ATOM 752 N N . SER A 1 98 ? -16.345 -7.608 18.399 1.00 98.56 98 SER A N 1
ATOM 753 C CA . SER A 1 98 ? -17.168 -8.713 18.893 1.00 98.56 98 SER A CA 1
ATOM 754 C C . SER A 1 98 ? -16.697 -9.197 20.265 1.00 98.56 98 SER A C 1
ATOM 756 O O . SER A 1 98 ? -17.517 -9.461 21.147 1.00 98.56 98 SER A O 1
ATOM 758 N N . GLU A 1 99 ? -15.384 -9.290 20.467 1.00 98.81 99 GLU A N 1
ATOM 759 C CA . GLU A 1 99 ? -14.801 -9.691 21.744 1.00 98.81 99 GLU A CA 1
ATOM 760 C C . GLU A 1 99 ? -15.035 -8.638 22.832 1.00 98.81 99 GLU A C 1
ATOM 762 O O . GLU A 1 99 ? -15.485 -8.973 23.928 1.00 98.81 99 GLU A O 1
ATOM 767 N N . LEU A 1 100 ? -14.855 -7.351 22.519 1.00 98.69 100 LEU A N 1
ATOM 768 C CA . LEU A 1 100 ? -15.210 -6.256 23.424 1.00 98.69 100 LEU A CA 1
ATOM 769 C C . LEU A 1 100 ? -16.699 -6.294 23.794 1.00 98.69 100 LEU A C 1
ATOM 771 O O 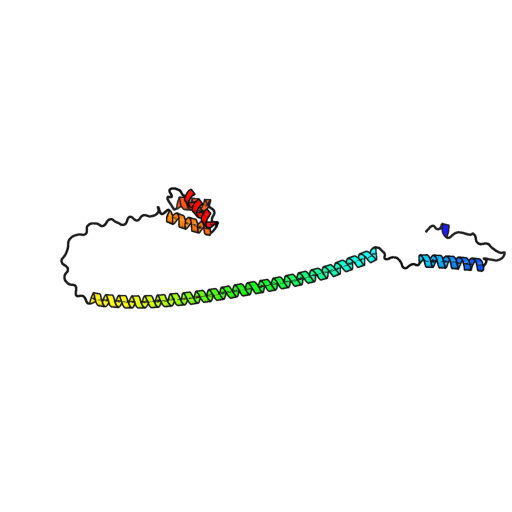. LEU A 1 100 ? -17.045 -6.127 24.964 1.00 98.69 100 LEU A O 1
ATOM 775 N N . GLY A 1 101 ? -17.583 -6.582 22.836 1.00 98.50 101 GLY A N 1
ATOM 776 C CA . GLY A 1 101 ? -19.013 -6.757 23.087 1.00 98.50 101 GLY A CA 1
ATOM 777 C C . GLY A 1 101 ? -19.315 -7.905 24.056 1.00 98.50 101 GLY A C 1
ATOM 778 O O . GLY A 1 101 ? -20.146 -7.758 24.962 1.00 98.50 101 GLY A O 1
ATOM 779 N N . ARG A 1 102 ? -18.608 -9.033 23.925 1.00 98.69 102 ARG A N 1
ATOM 780 C CA . ARG A 1 102 ? -18.714 -10.165 24.862 1.00 98.69 102 ARG A CA 1
ATOM 781 C C . ARG A 1 102 ? -18.210 -9.797 26.254 1.00 98.69 102 ARG A C 1
ATOM 783 O O . ARG A 1 102 ? -18.908 -10.076 27.229 1.00 98.69 102 ARG A O 1
ATOM 790 N N . LEU A 1 103 ? -17.058 -9.134 26.353 1.00 98.75 103 LEU A N 1
ATOM 791 C CA . LEU A 1 103 ? -16.481 -8.692 27.627 1.00 98.75 103 LEU A CA 1
ATOM 792 C C . LEU A 1 103 ? -17.400 -7.702 28.352 1.00 98.75 103 LEU A C 1
ATOM 794 O O . LEU A 1 103 ? -17.657 -7.865 29.544 1.00 98.75 103 LEU A O 1
ATOM 798 N N . LEU A 1 104 ? -17.964 -6.723 27.639 1.00 98.69 104 LEU A N 1
ATOM 799 C CA . LEU A 1 104 ? -18.921 -5.768 28.205 1.00 98.69 104 LEU A CA 1
ATOM 800 C C . LEU A 1 104 ? -20.211 -6.449 28.674 1.00 98.69 104 LEU A C 1
ATOM 802 O O . LEU A 1 104 ? -20.739 -6.109 29.734 1.00 98.69 104 LEU A O 1
ATOM 806 N N . SER A 1 105 ? -20.704 -7.432 27.919 1.00 98.62 105 SER A N 1
ATOM 807 C CA . SER A 1 105 ? -21.891 -8.208 28.299 1.00 98.62 105 SER A CA 1
ATOM 808 C C . SER A 1 105 ? -21.637 -9.047 29.553 1.00 98.62 105 SER A C 1
ATOM 810 O O . SER A 1 105 ? -22.462 -9.065 30.467 1.00 98.62 105 SER A O 1
ATOM 812 N N . ALA A 1 106 ? -20.468 -9.688 29.642 1.00 98.44 106 ALA A N 1
ATOM 813 C CA . ALA A 1 106 ? -20.050 -10.430 30.826 1.00 98.44 106 ALA A CA 1
ATOM 814 C C . ALA A 1 106 ? -19.886 -9.512 32.048 1.00 98.44 106 ALA A C 1
ATOM 816 O O . ALA A 1 106 ? -20.340 -9.859 33.140 1.00 98.44 106 ALA A O 1
ATOM 817 N N . LEU A 1 107 ? -19.301 -8.324 31.859 1.00 98.62 107 LEU A N 1
ATOM 818 C CA . LEU A 1 107 ? -19.138 -7.327 32.913 1.00 98.62 107 LEU A CA 1
ATOM 819 C C . LEU A 1 107 ? -20.495 -6.837 33.431 1.00 98.62 107 LEU A C 1
ATOM 821 O O . LEU A 1 107 ? -20.703 -6.816 34.643 1.00 98.62 107 LEU A O 1
ATOM 825 N N . ARG A 1 108 ? -21.449 -6.532 32.543 1.00 98.19 108 ARG A N 1
ATOM 826 C CA . ARG A 1 108 ? -22.817 -6.157 32.936 1.00 98.19 108 ARG A CA 1
ATOM 827 C C . ARG A 1 108 ? -23.495 -7.262 33.747 1.00 98.19 108 ARG A C 1
ATOM 829 O O . ARG A 1 108 ? -23.976 -6.990 34.840 1.00 98.19 108 ARG A O 1
ATOM 836 N N . ALA A 1 109 ? -23.436 -8.505 33.272 1.00 98.25 109 ALA A N 1
ATOM 837 C CA . ALA A 1 109 ? -23.998 -9.649 33.990 1.00 98.25 109 ALA A CA 1
ATOM 838 C C . ALA A 1 109 ? -23.303 -9.914 35.340 1.00 98.25 109 ALA A C 1
ATOM 840 O O . ALA A 1 109 ? -23.896 -10.491 36.251 1.00 98.25 109 ALA A O 1
ATOM 841 N N . SER A 1 110 ? -22.023 -9.554 35.482 1.00 98.00 110 SER A N 1
ATOM 842 C CA . SER A 1 110 ? -21.326 -9.613 36.772 1.00 98.00 110 SER A CA 1
ATOM 843 C C . SER A 1 110 ? -21.763 -8.488 37.714 1.00 98.00 110 SER A C 1
ATOM 845 O O . SER A 1 110 ? -21.932 -8.734 38.904 1.00 98.00 110 SER A O 1
ATOM 847 N N . GLY A 1 111 ? -22.012 -7.288 37.178 1.00 98.38 111 GLY A N 1
ATOM 848 C CA . GLY A 1 111 ? -22.516 -6.140 37.927 1.00 98.38 111 GLY A CA 1
ATOM 849 C C . GLY A 1 111 ? -23.932 -6.361 38.454 1.00 98.38 111 GLY A C 1
ATOM 850 O O . GLY A 1 111 ? -24.189 -6.068 39.615 1.00 98.38 111 GLY A O 1
ATOM 851 N N . GLU A 1 112 ? -24.819 -6.945 37.644 1.00 98.31 112 GLU A N 1
ATOM 852 C CA . GLU A 1 112 ? -26.172 -7.341 38.066 1.00 98.31 112 GLU A CA 1
ATOM 853 C C . GLU A 1 112 ? -26.118 -8.364 39.211 1.00 98.31 112 GLU A C 1
ATOM 855 O O . GLU A 1 112 ? -26.718 -8.146 40.259 1.00 98.31 112 GLU A O 1
ATOM 860 N N . ARG A 1 113 ? -25.291 -9.412 39.080 1.00 97.31 113 ARG A N 1
ATOM 861 C CA . ARG A 1 113 ? -25.071 -10.398 40.154 1.00 97.31 113 ARG A CA 1
ATOM 862 C C . ARG A 1 113 ? -24.492 -9.785 41.432 1.00 97.31 113 ARG A C 1
ATOM 864 O O . ARG A 1 113 ? -24.860 -10.192 42.529 1.00 97.31 113 ARG A O 1
ATOM 871 N N . LEU A 1 114 ? -23.574 -8.826 41.307 1.00 98.12 114 LEU A N 1
ATOM 872 C CA . LEU A 1 114 ? -23.026 -8.088 42.450 1.00 98.12 114 LEU A CA 1
ATOM 873 C C . LEU A 1 114 ? -24.094 -7.225 43.129 1.00 98.12 114 LEU A C 1
ATOM 875 O O . LEU A 1 114 ? -24.146 -7.198 44.354 1.00 98.12 114 LEU A O 1
ATOM 879 N N . ALA A 1 115 ? -24.946 -6.548 42.356 1.00 97.00 115 ALA A N 1
ATOM 880 C CA . ALA A 1 115 ? -26.043 -5.743 42.886 1.00 97.00 115 ALA A CA 1
ATOM 881 C C . ALA A 1 115 ? -27.058 -6.608 43.652 1.00 97.00 115 ALA A C 1
ATOM 883 O O . ALA A 1 115 ? -27.393 -6.279 44.788 1.00 97.00 115 ALA A O 1
ATOM 884 N N . GLU A 1 116 ? -27.460 -7.747 43.082 1.00 97.62 116 GLU A N 1
ATOM 885 C CA . GLU A 1 116 ? -28.323 -8.731 43.751 1.00 97.62 116 GLU A CA 1
ATOM 886 C C . GLU A 1 116 ? -27.682 -9.252 45.047 1.00 97.62 116 GLU A C 1
ATOM 888 O O . GLU A 1 116 ? -28.329 -9.292 46.094 1.00 97.62 116 GLU A O 1
ATOM 893 N N . GLY A 1 117 ? -26.389 -9.596 45.009 1.00 97.06 117 GLY A N 1
ATOM 894 C CA . GLY A 1 117 ? -25.655 -10.050 46.192 1.00 97.06 117 GLY A CA 1
ATOM 895 C C . GLY A 1 117 ? -25.573 -8.992 47.300 1.00 97.06 117 GLY A C 1
ATOM 896 O O . GLY A 1 117 ? -25.681 -9.327 48.480 1.00 97.06 117 GLY A O 1
ATOM 897 N N . LEU A 1 118 ? -25.422 -7.713 46.941 1.00 96.88 118 LEU A N 1
ATOM 898 C CA . LEU A 1 118 ? -25.419 -6.602 47.898 1.00 96.88 118 LEU A CA 1
ATOM 899 C C . LEU A 1 118 ? -26.800 -6.364 48.517 1.00 96.88 118 LEU A C 1
ATOM 901 O O . LEU A 1 118 ? -26.883 -6.135 49.722 1.00 96.88 118 LEU A O 1
ATOM 905 N N . GLU A 1 119 ? -27.877 -6.448 47.733 1.00 95.50 119 GLU A N 1
ATOM 906 C CA . GLU A 1 119 ? -29.248 -6.332 48.247 1.00 95.50 119 GLU A CA 1
ATOM 907 C C . GLU A 1 119 ? -29.567 -7.467 49.232 1.00 95.50 119 GLU A C 1
ATOM 909 O O . GLU A 1 119 ? -30.138 -7.236 50.300 1.00 95.50 119 GLU A O 1
ATOM 914 N N . GLN A 1 120 ? -29.107 -8.681 48.925 1.00 94.69 120 GLN A N 1
ATOM 915 C CA . GLN A 1 120 ? -29.259 -9.847 49.791 1.00 94.69 120 GLN A CA 1
ATOM 916 C C . GLN A 1 120 ? -28.494 -9.685 51.114 1.00 94.69 120 GLN A C 1
ATOM 918 O O . GLN A 1 120 ? -29.052 -9.935 52.183 1.00 94.69 120 GLN A O 1
ATOM 923 N N . LEU A 1 121 ? -27.256 -9.180 51.061 1.00 93.75 121 LEU A N 1
ATOM 924 C CA . LEU A 1 121 ? -26.465 -8.871 52.254 1.00 93.75 121 LEU A CA 1
ATOM 925 C C . LEU A 1 121 ? -27.096 -7.740 53.082 1.00 93.75 121 LEU A C 1
ATOM 927 O O . LEU A 1 121 ? -27.125 -7.809 54.308 1.00 93.75 121 LEU A O 1
ATOM 931 N N . GLN A 1 122 ? -27.633 -6.702 52.435 1.00 90.62 122 GLN A N 1
ATOM 932 C CA . GLN A 1 122 ? -28.325 -5.611 53.122 1.00 90.62 122 GLN A CA 1
ATOM 933 C C . GLN A 1 122 ? -29.603 -6.100 53.815 1.00 90.62 122 GLN A C 1
ATOM 935 O O . GLN A 1 122 ? -29.897 -5.655 54.925 1.00 90.62 122 GLN A O 1
ATOM 940 N N . ALA A 1 123 ? -30.339 -7.031 53.205 1.00 90.69 123 ALA A N 1
ATOM 941 C CA . ALA A 1 123 ? -31.486 -7.675 53.835 1.00 90.69 123 ALA A CA 1
ATOM 942 C C . ALA A 1 123 ? -31.071 -8.529 55.049 1.00 90.69 123 ALA A C 1
ATOM 944 O O . ALA A 1 123 ? -31.739 -8.487 56.083 1.00 90.69 123 ALA A O 1
ATOM 945 N N . GLU A 1 124 ? -29.951 -9.252 54.959 1.00 89.38 124 GLU A N 1
ATOM 946 C CA . GLU A 1 124 ? -29.403 -10.050 56.063 1.00 89.38 124 GLU A CA 1
ATOM 947 C C . GLU A 1 124 ? -28.941 -9.167 57.237 1.00 89.38 124 GLU A C 1
ATOM 949 O O . GLU A 1 124 ? -29.290 -9.432 58.387 1.00 89.38 124 GLU A O 1
ATOM 954 N N . VAL A 1 125 ? -28.240 -8.062 56.957 1.00 84.00 125 VAL A N 1
ATOM 955 C CA . VAL A 1 125 ? -27.757 -7.111 57.975 1.00 84.00 125 VAL A CA 1
ATOM 956 C C . VAL A 1 125 ? -28.895 -6.269 58.565 1.00 84.00 125 VAL A C 1
ATOM 958 O O . VAL A 1 125 ? -28.920 -6.031 59.771 1.00 84.00 125 VAL A O 1
ATOM 961 N N . GLY A 1 126 ? -29.870 -5.850 57.752 1.00 73.88 126 GLY A N 1
ATOM 962 C CA . GLY A 1 126 ? -31.050 -5.099 58.201 1.00 73.88 126 GLY A CA 1
ATOM 963 C C . GLY A 1 126 ? -32.016 -5.915 59.068 1.00 73.88 126 GLY A C 1
ATOM 964 O O . GLY A 1 126 ? -32.830 -5.339 59.789 1.00 73.88 126 GLY A O 1
ATOM 965 N N . GLY A 1 127 ? -31.910 -7.247 59.028 1.00 63.78 127 GLY A N 1
ATOM 966 C CA . GLY A 1 127 ? -32.645 -8.171 59.891 1.00 63.78 127 GLY A CA 1
ATOM 967 C C . GLY A 1 127 ? -32.003 -8.410 61.262 1.00 63.78 127 GLY A C 1
ATOM 968 O O . GLY A 1 127 ? -32.636 -9.036 62.113 1.00 63.78 127 GLY A O 1
ATOM 969 N N . VAL A 1 128 ? -30.783 -7.917 61.510 1.00 56.47 128 VAL A N 1
ATOM 970 C CA . VAL A 1 128 ? -30.136 -8.022 62.824 1.00 56.47 128 VAL A CA 1
ATOM 971 C C . VAL A 1 128 ? -30.641 -6.874 63.706 1.00 56.47 128 VAL A C 1
ATOM 973 O O . VAL A 1 128 ? -30.283 -5.719 63.462 1.00 56.47 128 VAL A O 1
ATOM 976 N N . PRO A 1 129 ? -31.473 -7.132 64.736 1.00 54.25 129 PRO A N 1
ATOM 977 C CA . PRO A 1 129 ? -31.871 -6.081 65.659 1.00 54.25 129 PRO A CA 1
ATOM 978 C C . PRO A 1 129 ? -30.615 -5.524 66.328 1.00 54.25 129 PRO A C 1
ATOM 980 O O . PRO A 1 129 ? -29.814 -6.279 66.881 1.00 54.25 129 PRO A O 1
ATOM 983 N N . ALA A 1 130 ? -30.449 -4.202 66.264 1.00 49.72 130 ALA A N 1
ATOM 984 C CA . ALA A 1 130 ? -29.381 -3.488 66.945 1.00 49.72 130 ALA A CA 1
ATOM 985 C C . ALA A 1 130 ? -29.447 -3.796 68.449 1.00 49.72 130 ALA A C 1
ATOM 987 O O . ALA A 1 130 ? -30.237 -3.213 69.193 1.00 49.72 130 ALA A O 1
ATOM 988 N N . ALA A 1 131 ? -28.631 -4.749 68.896 1.00 55.72 131 ALA A N 1
ATOM 989 C CA . ALA A 1 131 ? -28.365 -4.942 70.306 1.00 55.72 131 ALA A CA 1
ATOM 990 C C . ALA A 1 131 ? -27.637 -3.687 70.823 1.00 55.72 131 ALA A C 1
ATOM 992 O O . ALA A 1 131 ? -26.762 -3.163 70.124 1.00 55.72 131 ALA A O 1
ATOM 993 N N . PRO A 1 132 ? -27.979 -3.178 72.018 1.00 45.78 132 PRO A N 1
ATOM 994 C CA . PRO A 1 132 ? -27.343 -1.991 72.568 1.00 45.78 132 PRO A CA 1
ATOM 995 C C . PRO A 1 132 ? -25.869 -2.302 72.834 1.00 45.78 132 PRO A C 1
ATOM 997 O O . PRO A 1 132 ? -25.533 -3.062 73.741 1.00 45.78 132 PRO A O 1
ATOM 1000 N N . VAL A 1 133 ? -24.985 -1.736 72.016 1.00 54.03 133 VAL A N 1
ATOM 1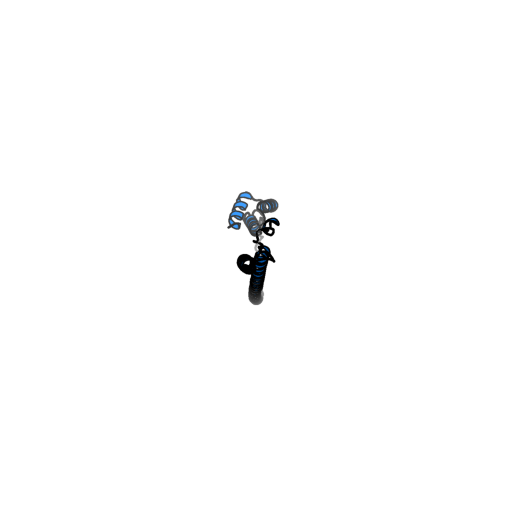001 C CA . VAL A 1 133 ? -23.541 -1.799 72.239 1.00 54.03 133 VAL A CA 1
ATOM 1002 C C . VAL A 1 133 ? -23.178 -0.911 73.437 1.00 54.03 133 VAL A C 1
ATOM 1004 O O . VAL A 1 133 ? -23.534 0.269 73.443 1.00 54.03 133 VAL A O 1
ATOM 1007 N N . PRO A 1 134 ? -22.487 -1.438 74.465 1.00 49.38 134 PRO A N 1
ATOM 1008 C CA . PRO A 1 134 ? -21.948 -0.619 75.537 1.00 49.38 134 PRO A CA 1
ATOM 1009 C C . PRO A 1 134 ? -20.781 0.218 75.002 1.00 49.38 134 PRO A C 1
ATOM 1011 O O . PRO A 1 134 ? -19.865 -0.295 74.357 1.00 49.38 134 PRO A O 1
ATOM 1014 N N . SER A 1 135 ? -20.825 1.517 75.283 1.00 52.72 135 SER A N 1
ATOM 1015 C CA . SER A 1 135 ? -19.793 2.494 74.949 1.00 52.72 135 SER A CA 1
ATOM 1016 C C . SER A 1 135 ? -18.429 2.053 75.487 1.00 52.72 135 SER A C 1
ATOM 1018 O O . SER A 1 135 ? -18.237 1.966 76.699 1.00 52.72 135 SER A O 1
ATOM 1020 N N . SER A 1 136 ? -17.478 1.795 74.590 1.00 53.91 136 SER A N 1
ATOM 1021 C CA . SER A 1 136 ? -16.049 1.718 74.921 1.00 53.91 136 SER A CA 1
ATOM 1022 C C . SER A 1 136 ? -15.364 3.046 74.558 1.00 53.91 136 SER A C 1
ATOM 1024 O O . SER A 1 136 ? -15.829 3.722 73.638 1.00 53.91 136 SER A O 1
ATOM 1026 N N . PRO A 1 137 ? -14.319 3.455 75.302 1.00 54.12 137 PRO A N 1
ATOM 1027 C CA . PRO A 1 137 ? -13.785 4.815 75.285 1.00 54.12 137 PRO A CA 1
ATOM 1028 C C . PRO A 1 137 ? -12.824 5.090 74.115 1.00 54.12 137 PRO A C 1
ATOM 1030 O O . PRO A 1 137 ? -12.185 4.175 73.607 1.00 54.12 137 PRO A O 1
ATOM 1033 N N . ASP A 1 138 ? -12.773 6.378 73.761 1.00 47.28 138 ASP A N 1
ATOM 1034 C CA . ASP A 1 138 ? -11.870 7.164 72.898 1.00 47.28 138 ASP A CA 1
ATOM 1035 C C . ASP A 1 138 ? -10.888 6.472 71.918 1.00 47.28 138 ASP A C 1
ATOM 1037 O O . ASP A 1 138 ? -10.068 5.640 72.317 1.00 47.28 138 ASP A O 1
ATOM 1041 N N . PRO A 1 139 ? -10.843 6.918 70.642 1.00 52.94 139 PRO A N 1
ATOM 1042 C CA . PRO A 1 139 ? -9.842 6.480 69.682 1.00 52.94 139 PRO A CA 1
ATOM 1043 C C . PRO A 1 139 ? -8.488 7.137 69.976 1.00 52.94 139 PRO A C 1
ATOM 1045 O O . PRO A 1 139 ? -8.345 8.358 70.038 1.00 52.94 139 PRO A O 1
ATOM 1048 N N . THR A 1 140 ? -7.452 6.314 70.088 1.00 53.22 140 THR A N 1
ATOM 1049 C CA . THR A 1 140 ? -6.066 6.770 69.943 1.00 53.22 140 THR A CA 1
ATOM 1050 C C . THR A 1 140 ? -5.866 7.246 68.494 1.00 53.22 140 THR A C 1
ATOM 1052 O O . THR A 1 140 ? -6.366 6.581 67.583 1.00 53.22 140 THR A O 1
ATOM 1055 N N . PRO A 1 141 ? -5.162 8.362 68.225 1.00 54.31 141 PRO A N 1
ATOM 1056 C CA . PRO A 1 141 ? -4.961 8.829 66.858 1.00 54.31 141 PRO A CA 1
ATOM 1057 C C . PRO A 1 141 ? -4.102 7.819 66.094 1.00 54.31 141 PRO A C 1
ATOM 1059 O O . PRO A 1 141 ? -2.941 7.595 66.437 1.00 54.31 141 PRO A O 1
ATOM 1062 N N . ALA A 1 142 ? -4.669 7.208 65.056 1.00 58.28 142 ALA A N 1
ATOM 1063 C CA . ALA A 1 142 ? -3.885 6.514 64.046 1.00 58.28 142 ALA A CA 1
ATOM 1064 C C . ALA A 1 142 ? -2.950 7.531 63.359 1.00 58.28 142 ALA A C 1
ATOM 1066 O O . ALA A 1 142 ? -3.372 8.667 63.113 1.00 58.28 142 ALA A O 1
ATOM 1067 N N . PRO A 1 143 ? -1.695 7.170 63.041 1.00 56.16 143 PRO A N 1
ATOM 1068 C CA . PRO A 1 143 ? -0.845 8.035 62.241 1.00 56.16 143 PRO A CA 1
ATOM 1069 C C . PRO A 1 143 ? -1.505 8.228 60.871 1.00 56.16 143 PRO A C 1
ATOM 1071 O O . PRO A 1 143 ? -1.967 7.270 60.249 1.00 56.16 143 PRO A O 1
ATOM 1074 N N . ALA A 1 144 ? -1.583 9.481 60.426 1.00 49.62 144 ALA A N 1
ATOM 1075 C CA . ALA A 1 144 ? -2.039 9.827 59.088 1.00 49.62 144 ALA A CA 1
ATOM 1076 C C . ALA A 1 144 ? -1.227 9.048 58.033 1.00 49.62 144 ALA A C 1
ATOM 1078 O O . ALA A 1 144 ? -0.029 8.823 58.243 1.00 49.62 144 ALA A O 1
ATOM 1079 N N . PRO A 1 145 ? -1.829 8.656 56.895 1.00 48.78 145 PRO A N 1
ATOM 1080 C CA . PRO A 1 145 ? -1.052 8.153 55.778 1.00 48.78 145 PRO A CA 1
ATOM 1081 C C . PRO A 1 145 ? -0.089 9.264 55.363 1.00 48.78 145 PRO A C 1
ATOM 1083 O O . PRO A 1 145 ? -0.503 10.365 54.999 1.00 48.78 145 PRO A O 1
ATOM 1086 N N . VAL A 1 146 ? 1.208 8.990 55.460 1.00 43.00 146 VAL A N 1
ATOM 1087 C CA . VAL A 1 146 ? 2.209 9.768 54.744 1.00 43.00 146 VAL A CA 1
ATOM 1088 C C . VAL A 1 146 ? 1.883 9.621 53.262 1.00 43.00 146 VAL A C 1
ATOM 1090 O O . VAL A 1 146 ? 2.127 8.583 52.655 1.00 43.00 146 VAL A O 1
ATOM 1093 N N . SER A 1 147 ? 1.252 10.641 52.689 1.00 45.31 147 SER A N 1
ATOM 1094 C CA . SER A 1 147 ? 1.169 10.809 51.244 1.00 45.31 147 SER A CA 1
ATOM 1095 C C . SER A 1 147 ? 2.581 11.075 50.727 1.00 45.31 147 SER A C 1
ATOM 1097 O O . SER A 1 147 ? 2.990 12.222 50.571 1.00 45.31 147 SER A O 1
ATOM 1099 N N . SER A 1 148 ? 3.356 10.016 50.518 1.00 45.62 148 SER A N 1
ATOM 1100 C CA . SER A 1 148 ? 4.599 10.054 49.758 1.00 45.62 148 SER A CA 1
ATOM 1101 C C . SER A 1 148 ? 4.267 10.160 48.267 1.00 45.62 148 SER A C 1
ATOM 1103 O O . SER A 1 148 ? 3.888 9.182 47.635 1.00 45.62 148 SER A O 1
ATOM 1105 N N . LEU A 1 149 ? 4.409 11.364 47.721 1.00 46.22 149 LEU A N 1
ATOM 1106 C CA . LEU A 1 149 ? 4.644 11.660 46.303 1.00 46.22 149 LEU A CA 1
ATOM 1107 C C . LEU A 1 149 ? 5.859 12.608 46.273 1.00 46.22 149 LEU A C 1
ATOM 1109 O O . LEU A 1 149 ? 5.908 13.469 47.154 1.00 46.22 149 LEU A O 1
ATOM 1113 N N . PRO A 1 150 ? 6.796 12.564 45.304 1.00 50.12 150 PRO A N 1
ATOM 1114 C CA . PRO A 1 150 ? 7.057 11.593 44.243 1.00 50.12 150 PRO A CA 1
ATOM 1115 C C . PRO A 1 150 ? 8.570 11.245 44.191 1.00 50.12 150 PRO A C 1
ATOM 1117 O O . PRO A 1 150 ? 9.298 11.769 43.357 1.00 50.12 150 PRO A O 1
ATOM 1120 N N . ASN A 1 151 ? 9.061 10.362 45.066 1.00 55.41 151 ASN A N 1
ATOM 1121 C CA . ASN A 1 151 ? 10.451 9.858 44.993 1.00 55.41 151 ASN A CA 1
ATOM 1122 C C . ASN A 1 151 ? 10.553 8.479 44.332 1.00 55.41 151 ASN A C 1
ATOM 1124 O O . ASN A 1 151 ? 11.537 7.758 44.498 1.00 55.41 151 ASN A O 1
ATOM 1128 N N . ASP A 1 152 ? 9.534 8.099 43.566 1.00 71.62 152 ASP A N 1
ATOM 1129 C CA . ASP A 1 152 ? 9.503 6.800 42.920 1.00 71.62 152 ASP A CA 1
ATOM 1130 C C . ASP A 1 152 ? 10.368 6.838 41.660 1.00 71.62 152 ASP A C 1
ATOM 1132 O O . ASP A 1 152 ? 9.897 7.078 40.548 1.00 71.62 152 ASP A O 1
ATOM 1136 N N . GLU A 1 153 ? 11.650 6.524 41.837 1.00 79.88 153 GLU A N 1
ATOM 1137 C CA . GLU A 1 153 ? 12.580 6.157 40.763 1.00 79.88 153 GLU A CA 1
ATOM 1138 C C . GLU A 1 153 ? 11.950 5.114 39.815 1.00 79.88 153 GLU A C 1
ATOM 1140 O O . GLU A 1 153 ? 12.148 5.141 38.600 1.00 79.88 153 GLU A O 1
ATOM 1145 N N . ALA A 1 154 ? 11.103 4.230 40.356 1.00 79.00 154 ALA A N 1
ATOM 1146 C CA . ALA A 1 154 ? 10.301 3.287 39.583 1.00 79.00 154 ALA A CA 1
ATOM 1147 C C . ALA A 1 154 ? 9.297 3.978 38.636 1.00 79.00 154 ALA A C 1
ATOM 1149 O O . ALA A 1 154 ? 9.141 3.549 37.493 1.00 79.00 154 ALA A O 1
ATOM 1150 N N . GLY A 1 155 ? 8.645 5.057 39.079 1.00 80.75 155 GLY A N 1
ATOM 1151 C CA . GLY A 1 155 ? 7.739 5.868 38.262 1.00 80.75 155 GLY A CA 1
ATOM 1152 C C . GLY A 1 155 ? 8.486 6.647 37.180 1.00 80.75 155 GLY A C 1
ATOM 1153 O O . GLY A 1 155 ? 8.093 6.609 36.013 1.00 80.75 155 GLY A O 1
ATOM 1154 N N . ALA A 1 156 ? 9.620 7.253 37.536 1.00 88.88 156 ALA A N 1
ATOM 1155 C CA . ALA A 1 156 ? 10.517 7.896 36.579 1.00 88.88 156 ALA A CA 1
ATOM 1156 C C . ALA A 1 156 ? 10.994 6.920 35.490 1.00 88.88 156 ALA A C 1
ATOM 1158 O O . ALA A 1 156 ? 10.959 7.244 34.304 1.00 88.88 156 ALA A O 1
ATOM 1159 N N . ARG A 1 157 ? 11.361 5.687 35.870 1.00 87.38 157 ARG A N 1
ATOM 1160 C CA . ARG A 1 157 ? 11.776 4.631 34.933 1.00 87.38 157 ARG A CA 1
ATOM 1161 C C . ARG A 1 157 ? 10.669 4.245 33.953 1.00 87.38 157 ARG A C 1
ATOM 1163 O O . ARG A 1 157 ? 10.957 4.030 32.778 1.00 87.38 157 ARG A O 1
ATOM 1170 N N . LEU A 1 158 ? 9.419 4.163 34.410 1.00 88.19 158 LEU A N 1
ATOM 1171 C CA . LEU A 1 158 ? 8.275 3.849 33.546 1.00 88.19 158 LEU A CA 1
ATOM 1172 C C . LEU A 1 158 ? 8.018 4.952 32.517 1.00 88.19 158 LEU A C 1
ATOM 1174 O O . LEU A 1 158 ? 7.829 4.651 31.338 1.00 88.19 158 LEU A O 1
ATOM 1178 N N . ILE A 1 159 ? 8.048 6.216 32.943 1.00 88.56 159 ILE A N 1
ATOM 1179 C CA . ILE A 1 159 ? 7.875 7.354 32.035 1.00 88.56 159 ILE A CA 1
ATOM 1180 C C . ILE A 1 159 ? 9.035 7.426 31.036 1.00 88.56 159 ILE A C 1
ATOM 1182 O O . ILE A 1 159 ? 8.794 7.537 29.835 1.00 88.56 159 ILE A O 1
ATOM 1186 N N . ALA A 1 160 ? 10.277 7.270 31.504 1.00 90.75 160 ALA A N 1
ATOM 1187 C CA . ALA A 1 160 ? 11.459 7.246 30.648 1.00 90.75 160 ALA A CA 1
ATOM 1188 C C . ALA A 1 160 ? 11.383 6.138 29.586 1.00 90.75 160 ALA A C 1
ATOM 1190 O O . ALA A 1 160 ? 11.682 6.379 28.419 1.00 90.75 160 ALA A O 1
ATOM 1191 N N . LEU A 1 161 ? 10.938 4.935 29.969 1.00 89.69 161 LEU A N 1
ATOM 1192 C CA . LEU A 1 161 ? 10.764 3.816 29.043 1.00 89.69 161 LEU A CA 1
ATOM 1193 C C . LEU A 1 161 ? 9.672 4.093 28.009 1.00 89.69 161 LEU A C 1
ATOM 1195 O O . LEU A 1 161 ? 9.868 3.813 26.830 1.00 89.69 161 LEU A O 1
ATOM 1199 N N . ASN A 1 162 ? 8.542 4.660 28.434 1.00 90.25 162 ASN A N 1
ATOM 1200 C CA . ASN A 1 162 ? 7.455 5.008 27.525 1.00 90.25 162 ASN A CA 1
ATOM 1201 C C . ASN A 1 162 ? 7.891 6.060 26.489 1.00 90.25 162 ASN A C 1
ATOM 1203 O O . ASN A 1 162 ? 7.573 5.929 25.310 1.00 90.25 162 ASN A O 1
ATOM 1207 N N . MET A 1 163 ? 8.669 7.065 26.902 1.00 90.69 163 MET A N 1
ATOM 1208 C CA . MET A 1 163 ? 9.199 8.084 25.986 1.00 90.69 163 MET A CA 1
ATOM 1209 C C . MET A 1 163 ? 10.277 7.526 25.048 1.00 90.69 163 MET A C 1
ATOM 1211 O O . MET A 1 163 ? 10.259 7.830 23.857 1.00 90.69 163 MET A O 1
ATOM 1215 N N . ALA A 1 164 ? 11.150 6.637 25.536 1.00 90.75 164 ALA A N 1
ATOM 1216 C CA . ALA A 1 164 ? 12.136 5.954 24.697 1.00 90.75 164 ALA A CA 1
ATOM 1217 C C . ALA A 1 164 ? 11.472 5.063 23.626 1.00 90.75 164 ALA A C 1
ATOM 1219 O O . ALA A 1 164 ? 11.879 5.087 22.466 1.00 90.75 164 ALA A O 1
ATOM 1220 N N . LEU A 1 165 ? 10.408 4.326 23.977 1.00 88.81 165 LEU A N 1
ATOM 1221 C CA . LEU A 1 165 ? 9.606 3.551 23.015 1.00 88.81 165 LEU A CA 1
ATOM 1222 C C . LEU A 1 165 ? 8.847 4.446 22.021 1.00 88.81 165 LEU A C 1
ATOM 1224 O O . LEU A 1 165 ? 8.613 4.040 20.884 1.00 88.81 165 LEU A O 1
ATOM 1228 N N . GLY A 1 166 ? 8.481 5.661 22.437 1.00 84.69 166 GLY A N 1
ATOM 1229 C CA .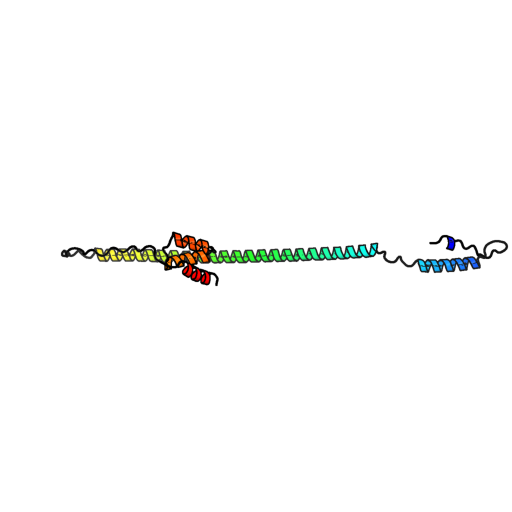 GLY A 1 166 ? 7.871 6.687 21.589 1.00 84.69 166 GLY A CA 1
ATOM 1230 C C . GLY A 1 166 ? 8.845 7.389 20.636 1.00 84.69 166 GLY A C 1
ATOM 1231 O O . GLY A 1 166 ? 8.402 8.172 19.797 1.00 84.69 166 GLY A O 1
ATOM 1232 N N . GLY A 1 167 ? 10.150 7.109 20.735 1.00 88.38 167 GLY A N 1
ATOM 1233 C CA . GLY A 1 167 ? 11.187 7.700 19.887 1.00 88.38 167 GLY A CA 1
ATOM 1234 C C . GLY A 1 167 ? 11.671 9.082 20.335 1.00 88.38 167 GLY A C 1
ATOM 1235 O O . GLY A 1 167 ? 12.357 9.753 19.563 1.00 88.38 167 GLY A O 1
ATOM 1236 N N . SER A 1 168 ? 11.337 9.517 21.553 1.00 91.06 168 SER A N 1
ATOM 1237 C CA . SER A 1 168 ? 11.913 10.735 22.130 1.00 91.06 168 SER A CA 1
ATOM 1238 C C . SER A 1 168 ? 13.432 10.581 22.315 1.00 91.06 168 SER A C 1
ATOM 1240 O O . SER A 1 168 ? 13.906 9.476 22.586 1.00 91.06 168 SER A O 1
ATOM 1242 N N . PRO A 1 169 ? 14.219 11.660 22.172 1.00 89.69 169 PRO A N 1
ATOM 1243 C CA . PRO A 1 169 ? 15.655 11.638 22.421 1.00 89.69 169 PRO A CA 1
ATOM 1244 C C . PRO A 1 169 ? 15.989 11.615 23.923 1.00 89.69 169 PRO A C 1
ATOM 1246 O O . PRO A 1 169 ? 15.222 12.071 24.782 1.00 89.69 169 PRO A O 1
ATOM 1249 N N . ARG A 1 170 ? 17.190 11.106 24.240 1.00 89.06 170 ARG A N 1
ATOM 1250 C CA . ARG A 1 170 ? 17.698 10.958 25.617 1.00 89.06 170 ARG A CA 1
ATOM 1251 C C . ARG A 1 170 ? 17.753 12.297 26.351 1.00 89.06 170 ARG A C 1
ATOM 1253 O O . ARG A 1 170 ? 17.377 12.340 27.519 1.00 89.06 170 ARG A O 1
ATOM 1260 N N . GLU A 1 171 ? 18.164 13.381 25.685 1.00 89.88 171 GLU A N 1
ATOM 1261 C CA . GLU A 1 171 ? 18.267 14.700 26.329 1.00 89.88 171 GLU A CA 1
ATOM 1262 C C . GLU A 1 171 ? 16.898 15.266 26.738 1.00 89.88 171 GLU A C 1
ATOM 1264 O O . GLU A 1 171 ? 16.759 15.827 27.823 1.00 89.88 171 GLU A O 1
ATOM 1269 N N . GLU A 1 172 ? 15.869 15.074 25.909 1.00 90.38 172 GLU A N 1
ATOM 1270 C CA . GLU A 1 172 ? 14.499 15.520 26.202 1.00 90.38 172 GLU A CA 1
ATOM 1271 C C . GLU A 1 172 ? 13.890 14.718 27.359 1.00 90.38 172 GLU A C 1
ATOM 1273 O O . GLU A 1 172 ? 13.233 15.268 28.243 1.00 90.38 172 GLU A O 1
ATOM 1278 N N . THR A 1 173 ? 14.204 13.422 27.416 1.00 91.19 173 THR A N 1
ATOM 1279 C CA . THR A 1 173 ? 13.809 12.552 28.530 1.00 91.19 173 THR A CA 1
ATOM 1280 C C . THR A 1 173 ? 14.469 12.991 29.841 1.00 91.19 173 THR A C 1
ATOM 1282 O O . THR A 1 173 ? 13.809 13.023 30.878 1.00 91.19 173 THR A O 1
ATOM 1285 N N . ALA A 1 174 ? 15.749 13.374 29.801 1.00 90.38 174 ALA A N 1
ATOM 1286 C CA . ALA A 1 174 ? 16.484 13.866 30.965 1.00 90.38 174 ALA A CA 1
ATOM 1287 C C . ALA A 1 174 ? 15.908 15.181 31.508 1.00 90.38 174 ALA A C 1
ATOM 1289 O O . ALA A 1 174 ? 15.723 15.312 32.718 1.00 90.38 174 ALA A O 1
ATOM 1290 N N . ALA A 1 175 ? 15.574 16.124 30.620 1.00 89.25 175 ALA A N 1
ATOM 1291 C CA . ALA A 1 175 ? 14.943 17.386 30.999 1.00 89.25 175 ALA A CA 1
ATOM 1292 C C . ALA A 1 175 ? 13.589 17.153 31.689 1.00 89.25 175 ALA A C 1
ATOM 1294 O O . ALA A 1 175 ? 13.346 17.683 32.770 1.00 89.25 175 ALA A O 1
ATOM 1295 N N . TYR A 1 176 ? 12.754 16.277 31.121 1.00 87.12 176 TYR A N 1
ATOM 1296 C CA . TYR A 1 176 ? 11.456 15.932 31.699 1.00 87.12 176 TYR A CA 1
ATOM 1297 C C . TYR A 1 176 ? 11.585 15.288 33.087 1.00 87.12 176 TYR A C 1
ATOM 1299 O O . TYR A 1 176 ? 10.831 15.603 34.007 1.00 87.12 176 TYR A O 1
ATOM 1307 N N . LEU A 1 177 ? 12.554 14.388 33.271 1.00 88.44 177 LEU A N 1
ATOM 1308 C CA . LEU A 1 177 ? 12.778 13.760 34.570 1.00 88.44 177 LEU A CA 1
ATOM 1309 C C . LEU A 1 177 ? 13.273 14.758 35.620 1.00 88.44 177 LEU A C 1
ATOM 1311 O O . LEU A 1 177 ? 12.822 14.682 36.755 1.00 88.44 177 LEU A O 1
ATOM 1315 N N . ALA A 1 178 ? 14.138 15.702 35.244 1.00 87.12 178 ALA A N 1
ATOM 1316 C CA . ALA A 1 178 ? 14.645 16.729 36.154 1.00 87.12 178 ALA A CA 1
ATOM 1317 C C . ALA A 1 178 ? 13.560 17.721 36.616 1.00 87.12 178 ALA A C 1
ATOM 1319 O O . ALA A 1 178 ? 13.651 18.257 37.717 1.00 87.12 178 ALA A O 1
ATOM 1320 N N . GLU A 1 179 ? 12.538 17.967 35.790 1.00 86.38 179 GLU A N 1
ATOM 1321 C CA . GLU A 1 179 ? 11.426 18.869 36.124 1.00 86.38 179 GLU A CA 1
ATOM 1322 C C . GLU A 1 179 ? 10.335 18.202 36.974 1.00 86.38 179 GLU A C 1
ATOM 1324 O O . GLU A 1 179 ? 9.667 18.874 37.762 1.00 86.38 179 GLU A O 1
ATOM 1329 N N . HIS A 1 180 ? 10.142 16.888 36.827 1.00 85.38 180 HIS A N 1
ATOM 1330 C CA . HIS A 1 180 ? 9.007 16.172 37.418 1.00 85.38 180 HIS A CA 1
ATOM 1331 C C . HIS A 1 180 ? 9.376 15.181 38.533 1.00 85.38 180 HIS A C 1
ATOM 1333 O O . HIS A 1 180 ? 8.479 14.743 39.258 1.00 85.38 180 HIS A O 1
ATOM 1339 N N . PHE A 1 181 ? 10.655 14.824 38.683 1.00 85.38 181 PHE A N 1
ATOM 1340 C CA . PHE A 1 181 ? 11.126 13.834 39.652 1.00 85.38 181 PHE A CA 1
ATOM 1341 C C . PHE A 1 181 ? 12.414 14.288 40.353 1.00 85.38 181 PHE A C 1
ATOM 1343 O O . PHE A 1 181 ? 13.334 14.814 39.731 1.00 85.38 181 PHE A O 1
ATOM 1350 N N . GLU A 1 182 ? 12.527 14.008 41.652 1.00 81.94 182 GLU A N 1
ATOM 1351 C CA . GLU A 1 182 ? 13.766 14.212 42.415 1.00 81.94 182 GLU A CA 1
ATOM 1352 C C . GLU A 1 182 ? 14.603 12.918 42.405 1.00 81.94 182 GLU A C 1
ATOM 1354 O O . GLU A 1 182 ? 14.548 12.096 43.320 1.00 81.94 182 GLU A O 1
ATOM 1359 N N . LEU A 1 183 ? 15.364 12.695 41.328 1.00 81.06 183 LEU A N 1
ATOM 1360 C CA . LEU A 1 183 ? 16.191 11.491 41.164 1.00 81.06 183 LEU A CA 1
ATOM 1361 C C . LEU A 1 183 ? 17.597 11.671 41.739 1.00 81.06 183 LEU A C 1
ATOM 1363 O O . LEU A 1 183 ? 18.245 12.693 41.530 1.00 81.06 183 LEU A O 1
ATOM 1367 N N . THR A 1 184 ? 18.099 10.631 42.414 1.00 82.44 184 THR A N 1
ATOM 1368 C CA . THR A 1 184 ? 19.483 10.604 42.922 1.00 82.44 184 THR A CA 1
ATOM 1369 C C . THR A 1 184 ? 20.501 10.429 41.789 1.00 82.44 184 THR A C 1
ATOM 1371 O O . THR A 1 184 ? 21.569 11.032 41.842 1.00 82.44 184 THR A O 1
ATOM 1374 N N . ASP A 1 185 ? 20.166 9.638 40.762 1.00 83.12 185 ASP A N 1
ATOM 1375 C CA . ASP A 1 185 ? 21.005 9.434 39.573 1.00 83.12 185 ASP A CA 1
ATOM 1376 C C . ASP A 1 185 ? 20.146 9.255 38.300 1.00 83.12 185 ASP A C 1
ATOM 1378 O O . ASP A 1 185 ? 19.763 8.134 37.944 1.00 83.12 185 ASP A O 1
ATOM 1382 N N . PRO A 1 186 ? 19.782 10.356 37.616 1.00 84.25 186 PRO A N 1
ATOM 1383 C CA . PRO A 1 186 ? 18.979 10.289 36.398 1.00 84.25 186 PRO A CA 1
ATOM 1384 C C . PRO A 1 186 ? 19.753 9.700 35.209 1.00 84.25 186 PRO A C 1
ATOM 1386 O O . PRO A 1 186 ? 19.149 9.054 34.355 1.00 84.25 186 PRO A O 1
ATOM 1389 N N . GLU A 1 187 ? 21.075 9.880 35.148 1.00 86.88 187 GLU A N 1
ATOM 1390 C CA . GLU A 1 187 ? 21.895 9.443 34.011 1.00 86.88 187 GLU A CA 1
ATOM 1391 C C . GLU A 1 187 ? 21.999 7.914 33.951 1.00 86.88 187 GLU A C 1
ATOM 1393 O O . GLU A 1 187 ? 21.769 7.327 32.891 1.00 86.88 187 GLU A O 1
ATOM 1398 N N . ALA A 1 188 ? 22.247 7.252 35.088 1.00 88.81 188 ALA A N 1
ATOM 1399 C CA . ALA A 1 188 ? 22.308 5.789 35.146 1.00 88.81 188 ALA A CA 1
ATOM 1400 C C . ALA A 1 188 ? 20.966 5.125 34.782 1.00 88.81 188 ALA A C 1
ATOM 1402 O O . ALA A 1 188 ? 20.930 4.089 34.112 1.00 88.81 188 ALA A O 1
ATOM 1403 N N . LEU A 1 189 ? 19.845 5.735 35.181 1.00 89.00 189 LEU A N 1
ATOM 1404 C CA . LEU A 1 189 ? 18.506 5.253 34.840 1.00 89.00 189 LEU A CA 1
ATOM 1405 C C . LEU A 1 189 ? 18.226 5.377 33.337 1.00 89.00 189 LEU A C 1
ATOM 1407 O O . LEU A 1 189 ? 17.653 4.459 32.743 1.00 89.00 189 LEU A O 1
ATOM 1411 N N . LEU A 1 190 ? 18.632 6.485 32.712 1.00 91.06 190 LEU A N 1
ATOM 1412 C CA . LEU A 1 190 ? 18.466 6.694 31.273 1.00 91.06 190 LEU A CA 1
ATOM 1413 C C . LEU A 1 190 ? 19.301 5.706 30.455 1.00 91.06 190 LEU A C 1
ATOM 1415 O O . LEU A 1 190 ? 18.790 5.159 29.476 1.00 91.06 190 LEU A O 1
ATOM 1419 N N . ASP A 1 191 ? 20.536 5.423 30.871 1.00 91.19 191 ASP A N 1
ATOM 1420 C CA . ASP A 1 191 ? 21.390 4.429 30.208 1.00 91.19 191 ASP A CA 1
ATOM 1421 C C . ASP A 1 191 ? 20.751 3.035 30.215 1.00 91.19 191 ASP A C 1
ATOM 1423 O O . ASP A 1 191 ? 20.655 2.386 29.170 1.00 91.19 191 ASP A O 1
ATOM 1427 N N . ASP A 1 192 ? 20.220 2.608 31.363 1.00 87.56 192 ASP A N 1
ATOM 1428 C CA . ASP A 1 192 ? 19.490 1.346 31.513 1.00 87.56 192 ASP A CA 1
ATOM 1429 C C . ASP A 1 192 ? 18.262 1.247 30.591 1.00 87.56 192 ASP A C 1
ATOM 1431 O O . ASP A 1 192 ? 17.968 0.185 30.029 1.00 87.56 192 ASP A O 1
ATOM 1435 N N . VAL A 1 193 ? 17.495 2.335 30.481 1.00 90.88 193 VAL A N 1
ATOM 1436 C CA . VAL A 1 193 ? 16.240 2.375 29.722 1.00 90.88 193 VAL A CA 1
ATOM 1437 C C . VAL A 1 193 ? 16.507 2.371 28.220 1.00 90.88 193 VAL A C 1
ATOM 1439 O O . VAL A 1 193 ? 15.921 1.555 27.507 1.00 90.88 193 VAL A O 1
ATOM 1442 N N . TYR A 1 194 ? 17.420 3.212 27.732 1.00 88.00 194 TYR A N 1
ATOM 1443 C CA . TYR A 1 194 ? 17.747 3.278 26.305 1.00 88.00 194 TYR A CA 1
ATOM 1444 C C . TYR A 1 194 ? 18.506 2.033 25.825 1.00 88.00 194 TYR A C 1
ATOM 1446 O O . TYR A 1 194 ? 18.267 1.571 24.708 1.00 88.00 194 TYR A O 1
ATOM 1454 N N . ALA A 1 195 ? 19.323 1.404 26.679 1.00 88.06 195 ALA A N 1
ATOM 1455 C CA . ALA A 1 195 ? 19.930 0.106 26.375 1.00 88.06 195 ALA A CA 1
ATOM 1456 C C . ALA A 1 195 ? 18.897 -1.033 26.238 1.00 88.06 195 ALA A C 1
ATOM 1458 O O . ALA A 1 195 ? 19.160 -2.029 25.559 1.00 88.06 195 ALA A O 1
ATOM 1459 N N . ARG A 1 196 ? 17.729 -0.913 26.889 1.00 82.12 196 ARG A N 1
ATOM 1460 C CA . ARG A 1 196 ? 16.618 -1.878 26.789 1.00 82.12 196 ARG A CA 1
ATOM 1461 C C . ARG A 1 196 ? 15.640 -1.562 25.661 1.00 82.12 196 ARG A C 1
ATOM 1463 O O . ARG A 1 196 ? 15.116 -2.499 25.075 1.00 82.12 196 ARG A O 1
ATOM 1470 N N . ALA A 1 197 ? 15.395 -0.287 25.366 1.00 80.06 197 ALA A N 1
ATOM 1471 C CA . ALA A 1 197 ? 14.477 0.140 24.310 1.00 80.06 197 ALA A CA 1
ATOM 1472 C C . ALA A 1 197 ? 15.070 -0.015 22.895 1.00 80.06 197 ALA A C 1
ATOM 1474 O O . ALA A 1 197 ? 14.325 -0.214 21.943 1.00 80.06 197 ALA A O 1
ATOM 1475 N N . GLY A 1 198 ? 16.400 0.050 22.752 1.00 68.94 198 GLY A N 1
ATOM 1476 C CA . GLY A 1 198 ? 17.099 -0.116 21.471 1.00 68.94 198 GLY A CA 1
ATOM 1477 C C . GLY A 1 198 ? 17.429 -1.562 21.076 1.00 68.94 198 GLY A C 1
ATOM 1478 O O . GLY A 1 198 ? 18.284 -1.753 20.209 1.00 68.94 198 GLY A O 1
ATOM 1479 N N . ARG A 1 199 ? 16.831 -2.569 21.728 1.00 55.25 199 ARG A N 1
ATOM 1480 C CA . ARG A 1 199 ? 17.118 -3.992 21.500 1.00 55.25 199 ARG A CA 1
ATOM 1481 C C . ARG A 1 199 ? 15.926 -4.754 20.929 1.00 55.25 199 ARG A C 1
ATOM 1483 O O . ARG A 1 199 ? 14.785 -4.431 21.316 1.00 55.25 199 ARG A O 1
#

pLDDT: mean 82.09, std 17.49, range [43.0, 98.81]

InterPro domains:
  IPR019933 DivIVA domain [TIGR03544] (6-34)

Organism: NCBI:txid166793

Sequence (199 aa):
MDRDLIQRRDFPTGRRGYDPAAVDEHLRQVADAFETNSHPPAPTLASSTSEQVREILEAAERSVSQVRATAQREASDHVAQVQDATAGMLSKLNELESELGRLLSALRASGERLAEGLEQLQAEVGGVPAAPVPSSPDPTPAPAPVSSLPNDEAGARLIALNMALGGSPREETAAYLAEHFELTDPEALLDDVYARAGR

Secondary structure (DSSP, 8-state):
--GGGTT----PBPSSSB-HHHHHHHHHHHHHHHHHHTSPPPPPHHHHHHHHHHHHHHHHHHHHHHHHHHHHHHHHHHHHHHHHHHHHHHHHHHHHHHHHHHHHHHHHHHHHHHHHHHHHHHHHHHTS----PPPPP-PPPPPPP----S--HHHHHHHHHHHHHTT--HHHHHHHHHHH---S-HHHHHHHHHHHHT-

Foldseek 3Di:
DDPVVVPDPPFDDDPDDGDVVVVVVVVVVVVVVVVVVVDPPDQDPVNVVVVVVVVVVVVVVVVVVVVVVVVVVVVVVVVVVVVVVVVVVVVVVVVVVVVVVVVVVVVVVVVVVVVVVVVVVCVVVVPDPDDDDPDDDDDDDDDDPPPDPDQPPVVLLVVLLVCLLVVHDLVVSLVVCVVRHDYPDPPVSNVVNNVVNVD